Protein AF-0000000079806166 (afdb_homodimer)

Secondary structure (DSSP, 8-state):
--------EEEEEEEEEEEEBPPPSSEEEE-S-STTGGG-B-TT-EEE--------SSS--------S---EEEEEE-TT--PEEEPPPB--EEEEEEEEEEEEES-TTSEEEEEEEEEETTS-EEEEEEEPPPSSTTS-EEEEEEEEESS-EEEEEEEEEE----/--------EEEEEEEEEEEEBPPPSSEEEE-S-STTGGG-B-TT-EEE--------SSS--------S---EEEEEE-TT---EEEPPPB--EEEEEEEEEEEEES-TTSEEEEEEEEEETTS-EEEEEEEPPPSSTTS-EEEEEEEEESS-EEEEEEEEEE----

Foldseek 3Di:
DPVPCVPDDDDDDDDDDDDPDDDDPDDQDFLLPDPCRSVKDFFQKDKQAAQDQPDDPDDPPDPSVGHPPRIDIDHDDDQPDFTKTKHDKDFADQKDKDKDKDADDDDPQWWKKKWKWKAFPPGDIDTQDIGTQDPPRPDIDMDMGIDGDPGIIMIIITMDTPNPPD/DPVPCVVDDDDDDDDDDDDPDDDDPDDDDFQLPDPCRSVKDFFQKDKQDQDDDPDDPDDPPDCPHRPVPRIDIDHDDDQPDFTKTKHDKDFADQKDKDKDKDADDDDPQWWKKKWKWKAFPPGDIDTQDIGTQDPPRPDIDMDMGIDGDPGIIMIIITMDTPNPPD

Solvent-accessible surface area (backbone atoms only — not comparable to full-atom values): 18024 Å² total; per-residue (Å²): 131,78,78,68,77,74,60,70,20,25,32,33,44,31,53,38,34,39,31,74,38,64,56,64,93,53,69,48,78,35,46,50,69,51,93,60,37,77,56,39,46,42,72,69,43,38,70,43,73,44,23,63,51,74,80,66,83,86,68,84,62,77,68,38,73,8,35,63,22,69,35,31,35,33,33,69,41,43,95,79,46,82,35,47,36,30,47,51,81,40,72,54,33,92,23,26,19,37,34,29,35,34,32,28,40,54,42,86,84,53,42,42,29,39,34,38,28,41,36,33,68,90,70,55,67,46,82,73,49,77,44,64,47,55,98,59,40,88,46,80,40,83,45,77,45,75,43,68,36,92,41,41,27,26,47,32,40,31,44,40,65,45,75,62,86,120,132,78,78,69,77,73,58,69,22,26,32,34,42,31,52,38,34,37,29,70,39,65,56,64,93,54,69,48,77,34,44,51,71,51,91,59,38,77,56,38,46,42,73,68,42,40,71,44,71,42,28,74,58,81,80,70,80,86,75,77,70,85,62,61,75,19,32,64,22,67,35,29,36,33,32,68,41,42,93,76,46,81,35,46,36,31,46,50,81,39,73,54,34,93,24,27,18,38,37,30,35,33,31,29,39,53,45,86,85,53,43,44,29,40,33,37,27,42,36,34,67,93,68,55,66,46,82,73,49,76,44,64,50,54,98,58,41,88,47,80,40,82,45,79,46,74,43,68,37,92,41,42,27,27,47,32,39,31,44,41,65,45,76,64,85,121

pLDDT: mean 74.73, std 22.44, range [20.97, 97.25]

Structure (mmCIF, N/CA/C/O backbone):
data_AF-0000000079806166-model_v1
#
loop_
_entity.id
_entity.type
_entity.pdbx_description
1 polymer 'MAM domain-containing protein'
#
loop_
_atom_site.group_PDB
_atom_site.id
_atom_site.type_symbol
_atom_site.label_atom_id
_atom_site.label_alt_id
_atom_site.label_comp_id
_atom_site.label_asym_id
_atom_site.label_entity_id
_atom_site.label_seq_id
_atom_site.pdbx_PDB_ins_code
_atom_site.Cartn_x
_atom_site.Cartn_y
_atom_site.Cartn_z
_atom_site.occupancy
_atom_site.B_iso_or_equiv
_atom_site.auth_seq_id
_atom_site.auth_comp_id
_atom_site.auth_asym_id
_atom_site.auth_atom_id
_atom_site.pdbx_PDB_model_num
ATOM 1 N N . PHE A 1 1 ? -2.59 -5.035 -43.781 1 20.97 1 PHE A N 1
ATOM 2 C CA . PHE A 1 1 ? -1.976 -5.836 -42.75 1 20.97 1 PHE A CA 1
ATOM 3 C C . PHE A 1 1 ? -2.355 -5.301 -41.375 1 20.97 1 PHE A C 1
ATOM 5 O O . PHE A 1 1 ? -2.047 -4.152 -41.031 1 20.97 1 PHE A O 1
ATOM 12 N N . GLU A 1 2 ? -3.594 -5.492 -40.938 1 22.58 2 GLU A N 1
ATOM 13 C CA . GLU A 1 2 ? -4.262 -5.051 -39.719 1 22.58 2 GLU A CA 1
ATOM 14 C C . GLU A 1 2 ? -3.449 -5.418 -38.469 1 22.58 2 GLU A C 1
ATOM 16 O O . GLU A 1 2 ? -3.145 -6.59 -38.25 1 22.58 2 GLU A O 1
ATOM 21 N N . VAL A 1 3 ? -2.498 -4.621 -38.219 1 28.86 3 VAL A N 1
ATOM 22 C CA . VAL A 1 3 ? -1.693 -4.918 -37.031 1 28.86 3 VAL A CA 1
ATOM 23 C C . VAL A 1 3 ? -2.605 -5.281 -35.875 1 28.86 3 VAL A C 1
ATOM 25 O O . VAL A 1 3 ? -3.402 -4.457 -35.438 1 28.86 3 VAL A O 1
ATOM 28 N N . THR A 1 4 ? -3.324 -6.457 -35.938 1 28.98 4 THR A N 1
ATOM 29 C CA . THR A 1 4 ? -4.125 -7.012 -34.844 1 28.98 4 THR A CA 1
ATOM 30 C C . THR A 1 4 ? -3.41 -6.836 -33.531 1 28.98 4 THR A C 1
ATOM 32 O O . THR A 1 4 ? -2.301 -7.344 -33.344 1 28.98 4 THR A O 1
ATOM 35 N N . ASN A 1 5 ? -3.23 -5.656 -33.031 1 32.28 5 ASN A N 1
ATOM 36 C CA . ASN A 1 5 ? -2.641 -5.379 -31.719 1 32.28 5 ASN A CA 1
ATOM 37 C C . ASN A 1 5 ? -2.92 -6.508 -30.734 1 32.28 5 ASN A C 1
ATOM 39 O O . ASN A 1 5 ? -4.039 -6.637 -30.234 1 32.28 5 ASN A O 1
ATOM 43 N N . THR A 1 6 ? -2.787 -7.742 -30.984 1 37.28 6 THR A N 1
ATOM 44 C CA . THR A 1 6 ? -2.99 -9.016 -30.312 1 37.28 6 THR A CA 1
ATOM 45 C C . THR A 1 6 ? -2.557 -8.922 -28.844 1 37.28 6 THR A C 1
ATOM 47 O O . THR A 1 6 ? -1.397 -9.188 -28.516 1 37.28 6 THR A O 1
ATOM 50 N N . GLY A 1 7 ? -2.717 -7.781 -28.141 1 45.59 7 GLY A N 1
ATOM 51 C CA . GLY A 1 7 ? -2.275 -7.312 -26.844 1 45.59 7 GLY A CA 1
ATOM 52 C C . GLY A 1 7 ? -2.252 -8.406 -25.797 1 45.59 7 GLY A C 1
ATOM 53 O O . GLY A 1 7 ? -3.283 -9.016 -25.5 1 45.59 7 GLY A O 1
ATOM 54 N N . SER A 1 8 ? -1.244 -9.234 -25.688 1 57.75 8 SER A N 1
ATOM 55 C CA . SER A 1 8 ? -0.993 -10.352 -24.781 1 57.75 8 SER A CA 1
ATOM 56 C C . SER A 1 8 ? -1.331 -9.977 -23.344 1 57.75 8 SER A C 1
ATOM 58 O O . SER A 1 8 ? -1.289 -8.797 -22.984 1 57.75 8 SER A O 1
ATOM 60 N N . GLY A 1 9 ? -2.408 -10.617 -22.734 1 70.75 9 GLY A N 1
ATOM 61 C CA . GLY A 1 9 ? -2.838 -10.414 -21.359 1 70.75 9 GLY A CA 1
ATOM 62 C C . GLY A 1 9 ? -1.796 -10.836 -20.344 1 70.75 9 GLY A C 1
ATOM 63 O O . GLY A 1 9 ? -0.701 -11.266 -20.703 1 70.75 9 GLY A O 1
ATOM 64 N N . GLY A 1 10 ? -1.994 -10.367 -19.219 1 80.75 10 GLY A N 1
ATOM 65 C CA . GLY A 1 10 ? -1.086 -10.703 -18.125 1 80.75 10 GLY A CA 1
ATOM 66 C C . GLY A 1 10 ? -1.58 -10.242 -16.766 1 80.75 10 GLY A C 1
ATOM 67 O O . GLY A 1 10 ? -2.76 -9.922 -16.609 1 80.75 10 GLY A O 1
ATOM 68 N N . VAL A 1 11 ? -0.721 -10.516 -15.852 1 85.5 11 VAL A N 1
ATOM 69 C CA . VAL A 1 11 ? -1.014 -10.094 -14.484 1 85.5 11 VAL A CA 1
ATOM 70 C C . VAL A 1 11 ? 0.105 -9.188 -13.977 1 85.5 11 VAL A C 1
ATOM 72 O O . VAL A 1 11 ? 1.257 -9.32 -14.398 1 85.5 11 VAL A O 1
ATOM 75 N N . ALA A 1 12 ? -0.336 -8.258 -13.172 1 84.81 12 ALA A N 1
ATOM 76 C CA . ALA A 1 12 ? 0.603 -7.355 -12.508 1 84.81 12 ALA A CA 1
ATOM 77 C C . ALA A 1 12 ? 0.349 -7.312 -11 1 84.81 12 ALA A C 1
ATOM 79 O O . ALA A 1 12 ? -0.79 -7.465 -10.555 1 84.81 12 ALA A O 1
ATOM 80 N N . ILE A 1 13 ? 1.489 -7.203 -10.25 1 88.81 13 ILE A N 1
ATOM 81 C CA . ILE A 1 13 ? 1.416 -7.078 -8.797 1 88.81 13 ILE A CA 1
ATOM 82 C C . ILE A 1 13 ? 2.24 -5.875 -8.344 1 88.81 13 ILE A C 1
ATOM 84 O O . ILE A 1 13 ? 3.254 -5.539 -8.961 1 88.81 13 ILE A O 1
ATOM 88 N N . ASP A 1 14 ? 1.746 -5.242 -7.336 1 83.56 14 ASP A N 1
ATOM 89 C CA . ASP A 1 14 ? 2.473 -4.113 -6.762 1 83.56 14 ASP A CA 1
ATOM 90 C C . ASP A 1 14 ? 2.199 -3.988 -5.262 1 83.56 14 ASP A C 1
ATOM 92 O O . ASP A 1 14 ? 1.19 -4.492 -4.766 1 83.56 14 ASP A O 1
ATOM 96 N N . ASP A 1 15 ? 3.123 -3.369 -4.594 1 84.94 15 ASP A N 1
ATOM 97 C CA . ASP A 1 15 ? 2.979 -3 -3.188 1 84.94 15 ASP A CA 1
ATOM 98 C C . ASP A 1 15 ? 2.598 -4.207 -2.336 1 84.94 15 ASP A C 1
ATOM 100 O O . ASP A 1 15 ? 1.562 -4.199 -1.666 1 84.94 15 ASP A O 1
ATOM 104 N N . VAL A 1 16 ? 3.518 -5.16 -2.326 1 91.19 16 VAL A N 1
ATOM 105 C CA . VAL A 1 16 ? 3.303 -6.359 -1.521 1 91.19 16 VAL A CA 1
ATOM 106 C C . VAL A 1 16 ? 3.664 -6.074 -0.064 1 91.19 16 VAL A C 1
ATOM 108 O O . VAL A 1 16 ? 4.734 -5.527 0.221 1 91.19 16 VAL A O 1
ATOM 111 N N . LEU A 1 17 ? 2.729 -6.312 0.805 1 91.56 17 LEU A N 1
ATOM 112 C CA . LEU A 1 17 ? 2.918 -6.188 2.246 1 91.56 17 LEU A CA 1
ATOM 113 C C . LEU A 1 17 ? 2.605 -7.504 2.951 1 91.56 17 LEU A C 1
ATOM 115 O O . LEU A 1 17 ? 1.579 -8.125 2.68 1 91.56 17 LEU A O 1
ATOM 119 N N . THR A 1 18 ? 3.549 -7.992 3.793 1 94.62 18 THR A N 1
ATOM 120 C CA . THR A 1 18 ? 3.24 -9.164 4.598 1 94.62 18 THR A CA 1
ATOM 121 C C . THR A 1 18 ? 3.799 -9.016 6.012 1 94.62 18 THR A C 1
AT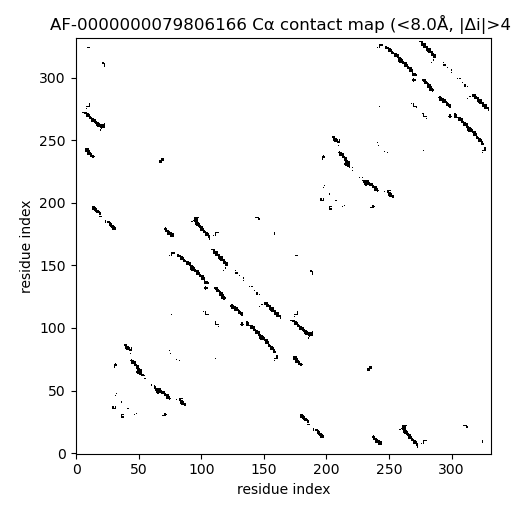OM 123 O O . THR A 1 18 ? 4.859 -8.422 6.203 1 94.62 18 THR A O 1
ATOM 126 N N . TYR A 1 19 ? 3.115 -9.484 6.965 1 92.12 19 TYR A N 1
ATOM 127 C CA . TYR A 1 19 ? 3.531 -9.445 8.359 1 92.12 19 TYR A CA 1
ATOM 128 C C . TYR A 1 19 ? 2.939 -10.617 9.141 1 92.12 19 TYR A C 1
ATOM 130 O O . TYR A 1 19 ? 1.946 -11.211 8.711 1 92.12 19 TYR A O 1
ATOM 138 N N . ASP A 1 20 ? 3.637 -10.867 10.219 1 90.56 20 ASP A N 1
ATOM 139 C CA . ASP A 1 20 ? 3.158 -11.977 11.047 1 90.56 20 ASP A CA 1
ATOM 140 C C . ASP A 1 20 ? 1.843 -11.617 11.734 1 90.56 20 ASP A C 1
ATOM 142 O O . ASP A 1 20 ? 1.672 -10.492 12.219 1 90.56 20 ASP A O 1
ATOM 146 N N . GLY A 1 21 ? 0.924 -12.578 11.844 1 89.81 21 GLY A N 1
ATOM 147 C CA . GLY A 1 21 ? -0.415 -12.43 12.391 1 89.81 21 GLY A CA 1
ATOM 148 C C . GLY A 1 21 ? -1.503 -12.492 11.336 1 89.81 21 GLY A C 1
ATOM 149 O O . GLY A 1 21 ? -1.227 -12.344 10.141 1 89.81 21 GLY A O 1
ATOM 150 N N . PRO A 1 22 ? -2.727 -12.812 11.789 1 89.31 22 PRO A N 1
ATOM 151 C CA . PRO A 1 22 ? -3.826 -12.867 10.828 1 89.31 22 PRO A CA 1
ATOM 152 C C . PRO A 1 22 ? -4.148 -11.508 10.219 1 89.31 22 PRO A C 1
ATOM 154 O O . PRO A 1 22 ? -3.893 -10.469 10.836 1 89.31 22 PRO A O 1
ATOM 157 N N . CYS A 1 23 ? -4.648 -11.586 8.977 1 92.25 23 CYS A N 1
ATOM 158 C CA . CYS A 1 23 ? -5.16 -10.344 8.414 1 92.25 23 CYS A CA 1
ATOM 159 C C . CYS A 1 23 ? -6.277 -9.766 9.273 1 92.25 23 CYS A C 1
ATOM 161 O O . CYS A 1 23 ? -7.047 -10.516 9.875 1 92.25 23 CYS A O 1
ATOM 163 N N . PRO A 1 24 ? -6.258 -8.406 9.32 1 89.12 24 PRO A N 1
ATOM 164 C CA . PRO A 1 24 ? -7.34 -7.812 10.117 1 89.12 24 PRO A CA 1
ATOM 165 C C . PRO A 1 24 ? -8.727 -8.117 9.555 1 89.12 24 PRO A C 1
ATOM 167 O O . PRO A 1 24 ? -8.867 -8.312 8.344 1 89.12 24 PRO A O 1
ATOM 170 N N . ASN A 1 25 ? -9.688 -8.25 10.398 1 84.81 25 ASN A N 1
ATOM 171 C CA . ASN A 1 25 ? -11.062 -8.547 9.984 1 84.81 25 ASN A CA 1
ATOM 172 C C . ASN A 1 25 ? -11.648 -7.406 9.156 1 84.81 25 ASN A C 1
ATOM 174 O O . ASN A 1 25 ? -12.477 -7.641 8.273 1 84.81 25 ASN A O 1
ATOM 178 N N . THR A 1 26 ? -11.344 -6.211 9.594 1 85.25 26 THR A N 1
ATOM 179 C CA . THR A 1 26 ? -11.828 -5.039 8.883 1 85.25 26 THR A CA 1
ATOM 180 C C . THR A 1 26 ? -10.695 -4.055 8.609 1 85.25 26 THR A C 1
ATOM 182 O O . THR A 1 26 ? -9.859 -3.807 9.484 1 85.25 26 THR A O 1
ATOM 185 N N . GLU A 1 27 ? -10.625 -3.703 7.387 1 90.19 27 GLU A N 1
ATOM 186 C CA . GLU A 1 27 ? -9.633 -2.686 7.039 1 90.19 27 GLU A CA 1
ATOM 187 C C . GLU A 1 27 ? -10.219 -1.652 6.078 1 90.19 27 GLU A C 1
ATOM 189 O O . GLU A 1 27 ? -11.211 -1.921 5.398 1 90.19 27 GLU A O 1
ATOM 194 N N . GLU A 1 28 ? -9.758 -0.523 6.227 1 90.56 28 GLU A N 1
ATOM 195 C CA . GLU A 1 28 ? -10.102 0.55 5.301 1 90.56 28 GLU A CA 1
ATOM 196 C C . GLU A 1 28 ? -8.914 0.911 4.41 1 90.56 28 GLU A C 1
ATOM 198 O O . GLU A 1 28 ? -7.836 1.239 4.91 1 90.56 28 GLU A O 1
ATOM 203 N N . VAL A 1 29 ? -9.125 0.665 3.137 1 87.44 29 VAL A N 1
ATOM 204 C CA . VAL A 1 29 ? -8.109 1.009 2.152 1 87.44 29 VAL A CA 1
ATOM 205 C C . VAL A 1 29 ? -8.57 2.199 1.317 1 87.44 29 VAL A C 1
ATOM 207 O O . VAL A 1 29 ? -9.734 2.26 0.907 1 87.44 29 VAL A O 1
ATOM 210 N N . CYS A 1 30 ? -7.633 3.16 1.098 1 87.38 30 CYS A N 1
ATOM 211 C CA . CYS A 1 30 ? -7.98 4.34 0.311 1 87.38 30 CYS A CA 1
ATOM 212 C C . CYS A 1 30 ? -6.863 4.691 -0.663 1 87.38 30 CYS A C 1
ATOM 214 O O . CYS A 1 30 ? -5.738 4.973 -0.247 1 87.38 30 CYS A O 1
ATOM 216 N N . ASP A 1 31 ? -7.117 4.609 -1.965 1 76.62 31 ASP A N 1
ATOM 217 C CA . ASP A 1 31 ? -6.176 5.055 -2.988 1 76.62 31 ASP A CA 1
ATOM 218 C C . ASP A 1 31 ? -6.605 6.387 -3.592 1 76.62 31 ASP A C 1
ATOM 220 O O . ASP A 1 31 ? -6.047 6.832 -4.594 1 76.62 31 ASP A O 1
ATOM 224 N N . PHE A 1 32 ? -7.625 6.961 -3.092 1 83.38 32 PHE A N 1
ATOM 225 C CA . PHE A 1 32 ? -8.141 8.289 -3.408 1 83.38 32 PHE A CA 1
ATOM 226 C C . PHE A 1 32 ? -8.711 8.32 -4.82 1 83.38 32 PHE A C 1
ATOM 228 O O . PHE A 1 32 ? -8.789 9.391 -5.438 1 83.38 32 PHE A O 1
ATOM 235 N N . GLU A 1 33 ? -9.102 7.164 -5.312 1 74.94 33 GLU A N 1
ATOM 236 C CA . GLU A 1 33 ? -9.602 7.082 -6.68 1 74.94 33 GLU A CA 1
ATOM 237 C C . GLU A 1 33 ? -11.117 7.285 -6.727 1 74.94 33 GLU A C 1
ATOM 239 O O . GLU A 1 33 ? -11.664 7.68 -7.758 1 74.94 33 GLU A O 1
ATOM 244 N N . SER A 1 34 ? -11.742 6.945 -5.609 1 76.75 34 SER A N 1
ATOM 245 C CA . SER A 1 34 ? -13.188 7.102 -5.602 1 76.75 34 SER A CA 1
ATOM 246 C C . SER A 1 34 ? -13.586 8.578 -5.551 1 76.75 34 SER A C 1
ATOM 248 O O . SER A 1 34 ? -12.852 9.398 -5.008 1 76.75 34 SER A O 1
ATOM 250 N N . ALA A 1 35 ? -14.711 8.859 -6.062 1 77.56 35 ALA A N 1
ATOM 251 C CA . ALA A 1 35 ? -15.203 10.234 -6.137 1 77.56 35 ALA A CA 1
ATOM 252 C C . ALA A 1 35 ? -15.305 10.852 -4.746 1 77.56 35 ALA A C 1
ATOM 254 O O . ALA A 1 35 ? -15.07 12.047 -4.574 1 77.56 35 ALA A O 1
ATOM 255 N N . ASP A 1 36 ? -15.664 10.07 -3.777 1 87.06 36 ASP A N 1
ATOM 256 C CA . ASP A 1 36 ? -15.836 10.602 -2.43 1 87.06 36 ASP A CA 1
ATOM 257 C C . ASP A 1 36 ? -14.508 10.602 -1.667 1 87.06 36 ASP A C 1
ATOM 259 O O . ASP A 1 36 ? -14.477 10.875 -0.465 1 87.06 36 ASP A O 1
ATOM 263 N N . VAL A 1 37 ? -13.414 10.242 -2.287 1 88.5 37 VAL A N 1
ATOM 264 C CA . VAL A 1 37 ? -12.062 10.211 -1.726 1 88.5 37 VAL A CA 1
ATOM 265 C C . VAL A 1 37 ? -12.07 9.438 -0.408 1 88.5 37 VAL A C 1
ATOM 267 O O . VAL A 1 37 ? -11.508 9.891 0.59 1 88.5 37 VAL A O 1
ATOM 270 N N . CYS A 1 38 ? -12.828 8.359 -0.378 1 90.38 38 CYS A N 1
ATOM 271 C CA . CYS A 1 38 ? -12.914 7.43 0.746 1 90.38 38 CYS A CA 1
ATOM 272 C C . CYS A 1 38 ? -13.531 8.109 1.965 1 90.38 38 CYS A C 1
ATOM 274 O O . CYS A 1 38 ? -13.281 7.695 3.1 1 90.38 38 CYS A O 1
ATOM 276 N N . GLY A 1 39 ? -14.219 9.219 1.799 1 93.25 39 GLY A N 1
ATOM 277 C CA . GLY A 1 39 ? -14.883 9.898 2.9 1 93.25 39 GLY A CA 1
ATOM 278 C C . GLY A 1 39 ? -14 10.938 3.578 1 93.25 39 GLY A C 1
ATOM 279 O O . GLY A 1 39 ? -14.398 11.539 4.578 1 93.25 39 GLY A O 1
ATOM 280 N N . TYR A 1 40 ? -12.797 11.148 3.025 1 94.75 40 TYR A N 1
ATOM 281 C CA . TYR A 1 40 ? -11.93 12.156 3.623 1 94.75 40 TYR A CA 1
ATOM 282 C C . TYR A 1 40 ? -12.445 13.562 3.336 1 94.75 40 TYR A C 1
ATOM 284 O O . TYR A 1 40 ? -12.953 13.828 2.242 1 94.75 40 TYR A O 1
ATOM 292 N N . GLU A 1 41 ? -12.258 14.43 4.344 1 93.25 41 GLU A N 1
ATOM 293 C CA . GLU A 1 41 ? -12.383 15.867 4.098 1 93.25 41 GLU A CA 1
ATOM 294 C C . GLU A 1 41 ? -11.094 16.438 3.52 1 93.25 41 GLU A C 1
ATOM 296 O O . GLU A 1 41 ? -10.086 16.547 4.219 1 93.25 41 GLU A O 1
ATOM 301 N N . VAL A 1 42 ? -11.094 16.891 2.326 1 89.88 42 VAL A N 1
ATOM 302 C CA . VAL A 1 42 ? -9.875 17.078 1.552 1 89.88 42 VAL A CA 1
ATOM 303 C C . VAL A 1 42 ? -9.383 18.516 1.707 1 89.88 42 VAL A C 1
ATOM 305 O O . VAL A 1 42 ? -8.203 18.797 1.5 1 89.88 42 VAL A O 1
ATOM 308 N N . GLY A 1 43 ? -10.195 19.453 2.006 1 87.12 43 GLY A N 1
ATOM 309 C CA . GLY A 1 43 ? -9.758 20.844 2.125 1 87.12 43 GLY A CA 1
ATOM 310 C C . GLY A 1 43 ? -9.039 21.344 0.888 1 87.12 43 GLY A C 1
ATOM 311 O O . GLY A 1 43 ? -9.562 21.25 -0.223 1 87.12 43 GLY A O 1
ATOM 312 N N . ALA A 1 44 ? -7.809 21.797 1.083 1 86.12 44 ALA A N 1
ATOM 313 C CA . ALA A 1 44 ? -7.02 22.375 -0.008 1 86.12 44 ALA A CA 1
ATOM 314 C C . ALA A 1 44 ? -6.258 21.281 -0.758 1 86.12 44 ALA A C 1
ATOM 316 O O . ALA A 1 44 ? -5.582 21.547 -1.751 1 86.12 44 ALA A O 1
ATOM 317 N N . TRP A 1 45 ? -6.395 20.094 -0.22 1 88.69 45 TRP A N 1
ATOM 318 C CA . TRP A 1 45 ? -5.719 18.984 -0.891 1 88.69 45 TRP A CA 1
ATOM 319 C C . TRP A 1 45 ? -6.371 18.688 -2.236 1 88.69 45 TRP A C 1
ATOM 321 O O . TRP A 1 45 ? -7.586 18.859 -2.395 1 88.69 45 TRP A O 1
ATOM 331 N N . LYS A 1 46 ? -5.5 18.203 -3.145 1 83.81 46 LYS A N 1
ATOM 332 C CA . LYS A 1 46 ? -5.977 17.906 -4.492 1 83.81 46 LYS A CA 1
ATOM 333 C C . LYS A 1 46 ? -5.664 16.469 -4.891 1 83.81 46 LYS A C 1
ATOM 335 O O . LYS A 1 46 ? -4.574 15.969 -4.609 1 83.81 46 LYS A O 1
ATOM 340 N N . VAL A 1 47 ? -6.648 15.844 -5.426 1 81.06 47 VAL A N 1
ATOM 341 C CA . VAL A 1 47 ? -6.434 14.492 -5.941 1 81.06 47 VAL A CA 1
ATOM 342 C C . VAL A 1 47 ? -5.754 14.562 -7.305 1 81.06 47 VAL A C 1
ATOM 344 O O . VAL A 1 47 ? -6.18 15.32 -8.18 1 81.06 47 VAL A O 1
ATOM 347 N N . ASN A 1 48 ? -4.598 13.836 -7.27 1 71.31 48 ASN A N 1
ATOM 348 C CA . ASN A 1 48 ? -3.936 13.727 -8.57 1 71.31 48 ASN A CA 1
ATOM 349 C C . ASN A 1 48 ? -4.57 12.641 -9.43 1 71.31 48 ASN A C 1
ATOM 351 O O . ASN A 1 48 ? -4.742 11.508 -8.984 1 71.31 48 ASN A O 1
ATOM 355 N N . THR A 1 49 ? -5.199 13.008 -10.469 1 53.47 49 THR A N 1
ATOM 356 C CA . THR A 1 49 ? -5.832 12.023 -11.352 1 53.47 49 THR A CA 1
ATOM 357 C C . THR A 1 49 ? -4.938 11.719 -12.547 1 53.47 49 THR A C 1
ATOM 359 O O . THR A 1 49 ? -4.328 12.625 -13.125 1 53.47 49 THR A O 1
ATOM 362 N N . ALA A 1 50 ? -4.32 10.484 -12.445 1 48.84 50 ALA A N 1
ATOM 363 C CA . ALA A 1 50 ? -3.518 10.062 -13.594 1 48.84 50 ALA A CA 1
ATOM 364 C C . ALA A 1 50 ? -4.336 10.117 -14.883 1 48.84 50 ALA A C 1
ATOM 366 O O . ALA A 1 50 ? -5.508 9.734 -14.891 1 48.84 50 ALA A O 1
ATOM 367 N N . LEU A 1 51 ? -3.82 10.945 -15.797 1 42.88 51 LEU A N 1
ATOM 368 C CA . LEU A 1 51 ? -4.375 10.898 -17.156 1 42.88 51 LEU A CA 1
ATOM 369 C C . LEU A 1 51 ? -3.783 9.742 -17.938 1 42.88 51 LEU A C 1
ATOM 371 O O . LEU A 1 51 ? -2.605 9.414 -17.781 1 42.88 51 LEU A O 1
ATOM 375 N N . TYR A 1 52 ? -4.484 8.555 -18.109 1 38.56 52 TYR A N 1
ATOM 376 C CA . TYR A 1 52 ? -4.047 7.492 -19.016 1 38.56 52 TYR A CA 1
ATOM 377 C C . TYR A 1 52 ? -3.924 8.008 -20.438 1 38.56 52 TYR A C 1
ATOM 379 O O . TYR A 1 52 ? -4.824 8.688 -20.938 1 38.56 52 TYR A O 1
ATOM 387 N N . PHE A 1 53 ? -2.461 8.164 -20.859 1 36.03 53 PHE A N 1
ATOM 388 C CA . PHE A 1 53 ? -2.275 8.383 -22.297 1 36.03 53 PHE A CA 1
ATOM 389 C C . PHE A 1 53 ? -2.146 7.062 -23.031 1 36.03 53 PHE A C 1
ATOM 391 O O . PHE A 1 53 ? -1.437 6.16 -22.594 1 36.03 53 PHE A O 1
ATOM 398 N N . TYR A 1 54 ? -3.137 6.414 -23.594 1 34.44 54 TYR A N 1
ATOM 399 C CA . TYR A 1 54 ? -2.93 5.367 -24.578 1 34.44 54 TYR A CA 1
ATOM 400 C C . TYR A 1 54 ? -2.471 5.953 -25.906 1 34.44 54 TYR A C 1
ATOM 402 O O . TYR A 1 54 ? -3.082 6.895 -26.422 1 34.44 54 TYR A O 1
ATOM 410 N N . THR A 1 55 ? -1.077 6.152 -26.047 1 32.06 55 THR A N 1
ATOM 411 C CA . THR A 1 55 ? -0.654 6.539 -27.391 1 32.06 55 THR A CA 1
ATOM 412 C C . THR A 1 55 ? -0.807 5.375 -28.359 1 32.06 55 THR A C 1
ATOM 414 O O . THR A 1 55 ? -0.473 4.234 -28.031 1 32.06 55 THR A O 1
ATOM 417 N N . THR A 1 56 ? -1.834 5.277 -29.234 1 31.42 56 THR A N 1
ATOM 418 C CA . THR A 1 56 ? -1.799 4.504 -30.469 1 31.42 56 THR A CA 1
ATOM 419 C C . THR A 1 56 ? -0.771 5.078 -31.438 1 31.42 56 THR A C 1
ATOM 421 O O . THR A 1 56 ? -0.51 6.285 -31.422 1 31.42 56 THR A O 1
ATOM 424 N N . THR A 1 57 ? 0.262 4.43 -32.125 1 33.88 57 THR A N 1
ATOM 425 C CA . THR A 1 57 ? 1.025 4.922 -33.281 1 33.88 57 THR A CA 1
ATOM 426 C C . THR A 1 57 ? 0.217 5.945 -34.062 1 33.88 57 THR A C 1
ATOM 428 O O . THR A 1 57 ? 0.78 6.883 -34.625 1 33.88 57 THR A O 1
ATOM 431 N N . GLY A 1 58 ? -0.619 5.723 -35.156 1 31.83 58 GLY A N 1
ATOM 432 C CA . GLY A 1 58 ? -0.757 6.711 -36.188 1 31.83 58 GLY A CA 1
ATOM 433 C C . GLY A 1 58 ? -1.081 8.102 -35.688 1 31.83 58 GLY A C 1
ATOM 434 O O . GLY A 1 58 ? -0.512 9.094 -36.125 1 31.83 58 GLY A O 1
ATOM 435 N N . VAL A 1 59 ? -2.48 8.633 -35.656 1 31.84 59 VAL A N 1
ATOM 436 C CA . VAL A 1 59 ? -2.893 10.023 -35.5 1 31.84 59 VAL A CA 1
ATOM 437 C C . VAL A 1 59 ? -2.652 10.477 -34.062 1 31.84 59 VAL A C 1
ATOM 439 O O . VAL A 1 59 ? -2.572 9.656 -33.156 1 31.84 59 VAL A O 1
ATOM 442 N N . GLU A 1 60 ? -2.572 11.945 -33.906 1 32.41 60 GLU A N 1
ATOM 443 C CA . GLU A 1 60 ? -2.4 12.906 -32.844 1 32.41 60 GLU A CA 1
ATOM 444 C C . GLU A 1 60 ? -3.176 12.477 -31.594 1 32.41 60 GLU A C 1
ATOM 446 O O . GLU A 1 60 ? -4.41 12.484 -31.594 1 32.41 60 GLU A O 1
ATOM 451 N N . ALA A 1 61 ? -3.262 11.234 -31.359 1 31.28 61 ALA A N 1
ATOM 452 C CA . ALA A 1 61 ? -4.375 11.094 -30.422 1 31.28 61 ALA A CA 1
ATOM 453 C C . ALA A 1 61 ? -4.18 11.969 -29.203 1 31.28 61 ALA A C 1
ATOM 455 O O . ALA A 1 61 ? -3.049 12.328 -28.859 1 31.28 61 ALA A O 1
ATOM 456 N N . ASP A 1 62 ? -5.312 12.711 -28.734 1 30.55 62 ASP A N 1
ATOM 457 C CA . ASP A 1 62 ? -5.621 13.477 -27.547 1 30.55 62 ASP A CA 1
ATOM 458 C C . ASP A 1 62 ? -4.902 12.906 -26.328 1 30.55 62 ASP A C 1
ATOM 460 O O . ASP A 1 62 ? -4.895 11.695 -26.109 1 30.55 62 ASP A O 1
ATOM 464 N N . VAL A 1 63 ? -3.771 13.438 -26.141 1 33.59 63 VAL A N 1
ATOM 465 C CA . VAL A 1 63 ? -2.834 13.289 -25.031 1 33.59 63 VAL A CA 1
ATOM 466 C C . VAL A 1 63 ? -3.598 13.234 -23.719 1 33.59 63 VAL A C 1
ATOM 468 O O . VAL A 1 63 ? -4.258 14.203 -23.328 1 33.59 63 VAL A O 1
ATOM 471 N N . THR A 1 64 ? -4.645 12.469 -23.609 1 30.03 64 THR A N 1
ATOM 472 C CA . THR A 1 64 ? -5.043 12.555 -22.203 1 30.03 64 THR A CA 1
ATOM 473 C C . THR A 1 64 ? -3.865 12.242 -21.281 1 30.03 64 THR A C 1
ATOM 475 O O . THR A 1 64 ? -3.051 11.367 -21.594 1 30.03 64 THR A O 1
ATOM 478 N N . THR A 1 65 ? -3.164 13.281 -20.812 1 32.81 65 THR A N 1
ATOM 479 C CA . THR A 1 65 ? -1.995 13.477 -19.953 1 32.81 65 THR A CA 1
ATOM 480 C C . THR A 1 65 ? -1.828 12.305 -19 1 32.81 65 THR A C 1
ATOM 482 O O . THR A 1 65 ? -0.879 12.273 -18.203 1 32.81 65 THR A O 1
ATOM 485 N N . GLY A 1 66 ? -2.877 11.531 -18.734 1 33.28 66 GLY A N 1
ATOM 486 C CA . GLY A 1 66 ? -2.838 11.07 -17.359 1 33.28 66 GLY A CA 1
ATOM 487 C C . GLY A 1 66 ? -1.739 10.055 -17.109 1 33.28 66 GLY A C 1
ATOM 488 O O . GLY A 1 66 ? -1.32 9.336 -18.016 1 33.28 66 GLY A O 1
ATOM 489 N N . THR A 1 67 ? -0.617 10.469 -16.703 1 35.06 67 THR A N 1
ATOM 490 C CA . THR A 1 67 ? 0.384 9.547 -16.188 1 35.06 67 THR A CA 1
ATOM 491 C C . THR A 1 67 ? -0.282 8.336 -15.531 1 35.06 67 THR A C 1
ATOM 493 O O . THR A 1 67 ? -1.436 8.414 -15.109 1 35.06 67 THR A O 1
ATOM 496 N N . GLU A 1 68 ? -0.161 7.168 -16.094 1 41.28 68 GLU A N 1
ATOM 497 C CA . GLU A 1 68 ? -0.546 5.941 -15.398 1 41.28 68 GLU A CA 1
ATOM 498 C C . GLU A 1 68 ? -0.321 6.062 -13.891 1 41.28 68 GLU A C 1
ATOM 500 O O . GLU A 1 68 ? -0.387 5.066 -13.164 1 41.28 68 GLU A O 1
ATOM 505 N N . GLN A 1 69 ? 0.172 7.266 -13.516 1 44.81 69 GLN A N 1
ATOM 506 C CA . GLN A 1 69 ? 0.423 7.332 -12.078 1 44.81 69 GLN A CA 1
ATOM 507 C C . GLN A 1 69 ? -0.862 7.117 -11.281 1 44.81 69 GLN A C 1
ATOM 509 O O . GLN A 1 69 ? -1.928 7.598 -11.672 1 44.81 69 GLN A O 1
ATOM 514 N N . GLY A 1 70 ? -0.966 5.914 -10.633 1 51.84 70 GLY A N 1
ATOM 515 C CA . GLY A 1 70 ? -2.057 5.707 -9.688 1 51.84 70 GLY A CA 1
ATOM 516 C C . GLY A 1 70 ? -2.537 6.988 -9.039 1 51.84 70 GLY A C 1
ATOM 517 O O . GLY A 1 70 ? -1.932 8.047 -9.227 1 51.84 70 GLY A O 1
ATOM 518 N N . HIS A 1 71 ? -3.752 7.289 -8.75 1 63.12 71 HIS A N 1
ATOM 519 C CA . HIS A 1 71 ? -4.344 8.406 -8.023 1 63.12 71 HIS A CA 1
ATOM 520 C C . HIS A 1 71 ? -3.725 8.562 -6.641 1 63.12 71 HIS A C 1
ATOM 522 O O . HIS A 1 71 ? -3.443 7.562 -5.969 1 63.12 71 HIS A O 1
ATOM 528 N N . TYR A 1 72 ? -3.082 9.742 -6.398 1 80.88 72 TYR A N 1
ATOM 529 C CA . TYR A 1 72 ? -2.688 10.164 -5.059 1 80.88 72 TYR A CA 1
ATOM 530 C C . TYR A 1 72 ? -3.24 11.555 -4.738 1 80.88 72 TYR A C 1
ATOM 532 O O . TYR A 1 72 ? -3.801 12.219 -5.609 1 80.88 72 TYR A O 1
ATOM 540 N N . ILE A 1 73 ? -3.152 11.93 -3.453 1 85 73 ILE A N 1
ATOM 541 C CA . ILE A 1 73 ? -3.613 13.242 -3.029 1 85 73 ILE A CA 1
ATOM 542 C C . ILE A 1 73 ? -2.43 14.07 -2.531 1 85 73 ILE A C 1
ATOM 544 O O . ILE A 1 73 ? -1.467 13.523 -1.99 1 85 73 ILE A O 1
ATOM 548 N N . HIS A 1 74 ? -2.426 15.336 -2.93 1 86.44 74 HIS A N 1
ATOM 549 C CA . HIS A 1 74 ? -1.291 16.172 -2.553 1 86.44 74 HIS A CA 1
ATOM 550 C C . HIS A 1 74 ? -1.733 17.609 -2.256 1 86.44 74 HIS A C 1
ATOM 552 O O . HIS A 1 74 ? -2.838 18 -2.625 1 86.44 74 HIS A O 1
ATOM 558 N N . VAL A 1 75 ? -0.93 18.281 -1.521 1 85.94 75 VAL A N 1
ATOM 559 C CA . VAL A 1 75 ? -1.162 19.703 -1.253 1 85.94 75 VAL A CA 1
ATOM 560 C C . VAL A 1 75 ? 0.149 20.469 -1.379 1 85.94 75 VAL A C 1
ATOM 562 O O . VAL A 1 75 ? 1.214 19.969 -1.025 1 85.94 75 VAL A O 1
ATOM 565 N N . ASP A 1 76 ? -0.014 21.578 -2.045 1 77.25 76 ASP A N 1
ATOM 566 C CA . ASP A 1 76 ? 1.149 22.453 -2.154 1 77.25 76 ASP A CA 1
ATOM 567 C C . ASP A 1 76 ? 1.382 23.219 -0.854 1 77.25 76 ASP A C 1
ATOM 569 O O . ASP A 1 76 ? 0.429 23.672 -0.217 1 77.25 76 ASP A O 1
ATOM 573 N N . ALA A 1 77 ? 2.637 22.969 -0.334 1 64.38 77 ALA A N 1
ATOM 574 C CA . ALA A 1 77 ? 2.961 23.656 0.91 1 64.38 77 ALA A CA 1
ATOM 575 C C . ALA A 1 77 ? 3.17 25.156 0.67 1 64.38 77 ALA A C 1
ATOM 577 O O . ALA A 1 77 ? 4.027 25.547 -0.127 1 64.38 77 ALA A O 1
ATOM 578 N N . THR A 1 78 ? 2.15 25.938 0.711 1 60.28 78 THR A N 1
ATOM 579 C CA . THR A 1 78 ? 2.371 27.375 0.839 1 60.28 78 THR A CA 1
ATOM 580 C C . THR A 1 78 ? 2.367 27.797 2.307 1 60.28 78 THR A C 1
ATOM 582 O O . THR A 1 78 ? 1.813 27.094 3.156 1 60.28 78 THR A O 1
ATOM 585 N N . PRO A 1 79 ? 3.303 28.734 2.768 1 55.25 79 PRO A N 1
ATOM 586 C CA . PRO A 1 79 ? 3.336 29.219 4.152 1 55.25 79 PRO A CA 1
ATOM 587 C C . PRO A 1 79 ? 1.943 29.344 4.762 1 55.25 79 PRO A C 1
ATOM 589 O O . PRO A 1 79 ? 1.79 29.266 5.984 1 55.25 79 PRO A O 1
ATOM 592 N N . GLN A 1 80 ? 1.003 29.672 3.969 1 53.69 80 GLN A N 1
ATOM 593 C CA . GLN A 1 80 ? -0.304 30.031 4.512 1 53.69 80 GLN A CA 1
ATOM 594 C C . GLN A 1 80 ? -1.259 28.844 4.461 1 53.69 80 GLN A C 1
ATOM 596 O O . GLN A 1 80 ? -2.373 28.906 4.988 1 53.69 80 GLN A O 1
ATOM 601 N N . THR A 1 81 ? -0.799 27.844 3.736 1 54 81 THR A N 1
ATOM 602 C CA . THR A 1 81 ? -1.841 26.844 3.5 1 54 81 THR A CA 1
ATOM 603 C C . THR A 1 81 ? -1.878 25.828 4.633 1 54 81 THR A C 1
ATOM 605 O O . THR A 1 81 ? -0.881 25.156 4.898 1 54 81 THR A O 1
ATOM 608 N N . ASN A 1 82 ? -2.625 26.094 5.781 1 58.59 82 ASN A N 1
ATOM 609 C CA . ASN A 1 82 ? -2.988 25.062 6.734 1 58.59 82 ASN A CA 1
ATOM 610 C C . ASN A 1 82 ? -4.031 24.109 6.152 1 58.59 82 ASN A C 1
ATOM 612 O O . ASN A 1 82 ? -5.23 24.375 6.219 1 58.59 82 ASN A O 1
ATOM 616 N N . ALA A 1 83 ? -3.658 23.312 5.223 1 77.38 83 ALA A N 1
ATOM 617 C CA . ALA A 1 83 ? -4.672 22.438 4.641 1 77.38 83 ALA A CA 1
ATOM 618 C C . ALA A 1 83 ? -4.598 21.031 5.246 1 77.38 83 ALA A C 1
ATOM 620 O O . ALA A 1 83 ? -3.508 20.469 5.387 1 77.38 83 ALA A O 1
ATOM 621 N N . SER A 1 84 ? -5.742 20.734 5.922 1 90.62 84 SER A N 1
ATOM 622 C CA . SER A 1 84 ? -5.836 19.422 6.57 1 90.62 84 SER A CA 1
ATOM 623 C C . SER A 1 84 ? -6.613 18.438 5.711 1 90.62 84 SER A C 1
ATOM 625 O O . SER A 1 84 ? -7.594 18.812 5.059 1 90.62 84 SER A O 1
ATOM 627 N N . LEU A 1 85 ? -6.012 17.297 5.555 1 93.88 85 LEU A N 1
ATOM 628 C CA . LEU A 1 85 ? -6.754 16.125 5.102 1 93.88 85 LEU A CA 1
ATOM 629 C C . LEU A 1 85 ? -7.25 15.305 6.289 1 93.88 85 LEU A C 1
ATOM 631 O O . LEU A 1 85 ? -6.445 14.773 7.059 1 93.88 85 LEU A O 1
ATOM 635 N N . VAL A 1 86 ? -8.625 15.234 6.406 1 94.56 86 VAL A N 1
ATOM 636 C CA . VAL A 1 86 ? -9.18 14.68 7.637 1 94.56 86 VAL A CA 1
ATOM 637 C C . VAL A 1 86 ? -9.953 13.398 7.332 1 94.56 86 VAL A C 1
ATOM 639 O O . VAL A 1 86 ? -10.836 13.391 6.465 1 94.56 86 VAL A O 1
ATOM 642 N N . SER A 1 87 ? -9.672 12.344 8.047 1 96.69 87 SER A N 1
ATOM 643 C CA . SER A 1 87 ? -10.297 11.039 7.848 1 96.69 87 SER A CA 1
ATOM 644 C C . SER A 1 87 ? -11.75 11.047 8.305 1 96.69 87 SER A C 1
ATOM 646 O O . SER A 1 87 ? -12.188 11.984 8.977 1 96.69 87 SER A O 1
ATOM 648 N N . PRO A 1 88 ? -12.469 10.023 7.969 1 95.44 88 PRO A N 1
ATOM 649 C CA . PRO A 1 88 ? -13.742 9.797 8.656 1 95.44 88 PRO A CA 1
ATOM 650 C C . PRO A 1 88 ? -13.57 9.602 10.164 1 95.44 88 PRO A C 1
ATOM 652 O O . PRO A 1 88 ? -12.445 9.469 10.648 1 95.44 88 PRO A O 1
ATOM 655 N N . ILE A 1 89 ? -14.711 9.617 10.852 1 95 89 ILE A N 1
ATOM 656 C CA . ILE A 1 89 ? -14.68 9.469 12.297 1 95 89 ILE A CA 1
ATOM 657 C C . ILE A 1 89 ? -14.516 8 12.664 1 95 89 ILE A C 1
ATOM 659 O O . ILE A 1 89 ? -15.188 7.133 12.102 1 95 89 ILE A O 1
ATOM 663 N N . TYR A 1 90 ? -13.617 7.727 13.539 1 96 90 TYR A N 1
ATOM 664 C CA . TYR A 1 90 ? -13.383 6.375 14.039 1 96 90 TYR A CA 1
ATOM 665 C C . TYR A 1 90 ? -13.828 6.25 15.492 1 96 90 TYR A C 1
ATOM 667 O O . TYR A 1 90 ? -13.828 7.234 16.234 1 96 90 TYR A O 1
ATOM 675 N N . LYS A 1 91 ? -14.141 5.066 15.875 1 95.31 91 LYS A N 1
ATOM 676 C CA . LYS A 1 91 ? -14.477 4.773 17.266 1 95.31 91 LYS A CA 1
ATOM 677 C C . LYS A 1 91 ? -13.219 4.699 18.125 1 95.31 91 LYS A C 1
ATOM 679 O O . LYS A 1 91 ? -12.109 4.523 17.609 1 95.31 91 LYS A O 1
ATOM 684 N N . PRO A 1 92 ? -13.477 4.918 19.484 1 95.94 92 PRO A N 1
ATOM 685 C CA . PRO A 1 92 ? -12.328 4.719 20.375 1 95.94 92 PRO A CA 1
ATOM 686 C C . PRO A 1 92 ? -11.617 3.391 20.125 1 95.94 92 PRO A C 1
ATOM 688 O O . PRO A 1 92 ? -12.258 2.398 19.766 1 95.94 92 PRO A O 1
ATOM 691 N N . THR A 1 93 ? -10.32 3.445 20.297 1 95.56 93 THR A N 1
ATOM 692 C CA . THR A 1 93 ? -9.531 2.254 20.016 1 95.56 93 THR A CA 1
ATOM 693 C C . THR A 1 93 ? -8.32 2.176 20.938 1 95.56 93 THR A C 1
ATOM 695 O O . THR A 1 93 ? -7.711 3.197 21.266 1 95.56 93 THR A O 1
ATOM 698 N N . SER A 1 94 ? -7.984 0.953 21.328 1 95.56 94 SER A N 1
ATOM 699 C CA . SER A 1 94 ? -6.762 0.727 22.094 1 95.56 94 SER A CA 1
ATOM 700 C C . SER A 1 94 ? -5.562 0.542 21.172 1 95.56 94 SER A C 1
ATOM 702 O O . SER A 1 94 ? -4.43 0.412 21.641 1 95.56 94 SER A O 1
ATOM 704 N N . GLY A 1 95 ? -5.844 0.524 19.953 1 94.56 95 GLY A N 1
ATOM 705 C CA . GLY A 1 95 ? -4.816 0.379 18.938 1 94.56 95 GLY A CA 1
ATOM 706 C C . GLY A 1 95 ? -5.383 0.305 17.531 1 94.56 95 GLY A C 1
ATOM 707 O O . GLY A 1 95 ? -6.211 -0.558 17.234 1 94.56 95 GLY A O 1
ATOM 708 N N . ARG A 1 96 ? -5.051 1.239 16.719 1 94.31 96 ARG A N 1
ATOM 709 C CA . ARG A 1 96 ? -5.352 1.233 15.289 1 94.31 96 ARG A CA 1
ATOM 710 C C . ARG A 1 96 ? -4.105 1.514 14.461 1 94.31 96 ARG A C 1
ATOM 712 O O . ARG A 1 96 ? -3.391 2.488 14.711 1 94.31 96 ARG A O 1
ATOM 719 N N . CYS A 1 97 ? -3.92 0.586 13.539 1 95.69 97 CYS A N 1
ATOM 720 C CA . CYS A 1 97 ? -2.734 0.741 12.703 1 95.69 97 CYS A CA 1
ATOM 721 C C . CYS A 1 97 ? -3.047 1.557 11.453 1 95.69 97 CYS A C 1
ATOM 723 O O . CYS A 1 97 ? -4.004 1.261 10.742 1 95.69 97 CYS A O 1
ATOM 725 N N . LEU A 1 98 ? -2.299 2.631 11.258 1 96.12 98 LEU A N 1
ATOM 726 C CA . LEU A 1 98 ? -2.377 3.479 10.078 1 96.12 98 LEU A CA 1
ATOM 727 C C . LEU A 1 98 ? -1.129 3.322 9.211 1 96.12 98 LEU A C 1
ATOM 729 O O . LEU A 1 98 ? -0.007 3.473 9.703 1 96.12 98 LEU A O 1
ATOM 733 N N . LYS A 1 99 ? -1.287 2.977 7.973 1 92.25 99 LYS A N 1
ATOM 734 C CA . LYS A 1 99 ? -0.207 2.846 7 1 92.25 99 LYS A CA 1
ATOM 735 C C . LYS A 1 99 ? -0.492 3.674 5.746 1 92.25 99 LYS A C 1
ATOM 737 O O . LYS A 1 99 ? -1.642 3.777 5.316 1 92.25 99 LYS A O 1
ATOM 742 N N . PHE A 1 100 ? 0.589 4.223 5.23 1 90 100 PHE A N 1
ATOM 743 C CA . PHE A 1 100 ? 0.416 5.031 4.027 1 90 100 PHE A CA 1
ATOM 744 C C . PHE A 1 100 ? 1.752 5.258 3.334 1 90 100 PHE A C 1
ATOM 746 O O . PHE A 1 100 ? 2.811 5.117 3.949 1 90 100 PHE A O 1
ATOM 753 N N . TYR A 1 101 ? 1.657 5.551 2.055 1 86 101 TYR A N 1
ATOM 754 C CA . TYR A 1 101 ? 2.82 6.07 1.343 1 86 101 TYR A CA 1
ATOM 755 C C . TYR A 1 101 ? 2.799 7.594 1.299 1 86 101 TYR A C 1
ATOM 757 O O . TYR A 1 101 ? 1.738 8.195 1.124 1 86 101 TYR A O 1
ATOM 765 N N . TYR A 1 102 ? 3.988 8.18 1.479 1 87 102 TYR A N 1
ATOM 766 C CA . TYR A 1 102 ? 4.035 9.641 1.453 1 87 102 TYR A CA 1
ATOM 767 C C . TYR A 1 102 ? 5.273 10.133 0.72 1 87 102 TYR A C 1
ATOM 769 O O . TYR A 1 102 ? 6.246 9.391 0.557 1 87 102 TYR A O 1
ATOM 777 N N . ARG A 1 103 ? 5.09 11.32 0.237 1 82.56 103 ARG A N 1
ATOM 778 C CA . ARG A 1 103 ? 6.203 12.039 -0.375 1 82.56 103 ARG A CA 1
ATOM 779 C C . ARG A 1 103 ? 6.219 13.5 0.072 1 82.56 103 ARG A C 1
ATOM 781 O O . ARG A 1 103 ? 5.176 14.148 0.117 1 82.56 103 ARG A O 1
ATOM 788 N N . VAL A 1 104 ? 7.375 13.906 0.507 1 82.25 104 VAL A N 1
ATOM 789 C CA . VAL A 1 104 ? 7.598 15.328 0.769 1 82.25 104 VAL A CA 1
ATOM 790 C C . VAL A 1 104 ? 8.539 15.906 -0.285 1 82.25 104 VAL A C 1
ATOM 792 O O . VAL A 1 104 ? 9.625 15.367 -0.521 1 82.25 104 VAL A O 1
ATOM 795 N N . TYR A 1 105 ? 8.031 16.828 -0.932 1 75 105 TYR A N 1
ATOM 796 C CA . TYR A 1 105 ? 8.844 17.344 -2.027 1 75 105 TYR A CA 1
ATOM 797 C C . TYR A 1 105 ? 8.898 18.875 -1.984 1 75 105 TYR A C 1
ATOM 799 O O . TYR A 1 105 ? 8.07 19.516 -1.338 1 75 105 TYR A O 1
ATOM 807 N N . GLY A 1 106 ? 9.773 19.453 -2.707 1 70.44 106 GLY A N 1
ATOM 808 C CA . GLY A 1 106 ? 9.906 20.906 -2.758 1 70.44 106 GLY A CA 1
ATOM 809 C C . GLY A 1 106 ? 11.344 21.375 -2.764 1 70.44 106 GLY A C 1
ATOM 810 O O . GLY A 1 106 ? 12.266 20.562 -2.895 1 70.44 106 GLY A O 1
ATOM 811 N N . ASN A 1 107 ? 11.359 22.625 -2.789 1 62.75 107 ASN A N 1
ATOM 812 C CA . ASN A 1 107 ? 12.672 23.266 -2.854 1 62.75 107 ASN A CA 1
ATOM 813 C C . ASN A 1 107 ? 13.438 23.094 -1.548 1 62.75 107 ASN A C 1
ATOM 815 O O . ASN A 1 107 ? 12.844 23.094 -0.468 1 62.75 107 ASN A O 1
ATOM 819 N N . ILE A 1 108 ? 14.734 22.719 -1.717 1 55.28 108 ILE A N 1
ATOM 820 C CA . ILE A 1 108 ? 15.711 22.438 -0.668 1 55.28 108 ILE A CA 1
ATOM 821 C C . ILE A 1 108 ? 15.609 23.516 0.42 1 55.28 108 ILE A C 1
ATOM 823 O O . ILE A 1 108 ? 15.844 23.234 1.598 1 55.28 108 ILE A O 1
ATOM 827 N N . LYS A 1 109 ? 15.336 24.781 0.001 1 59.16 109 LYS A N 1
ATOM 828 C CA . LYS A 1 109 ? 15.383 25.844 1.001 1 59.16 109 LYS A CA 1
ATOM 829 C C . LYS A 1 109 ? 14.211 25.75 1.971 1 59.16 109 LYS A C 1
ATOM 831 O O . LYS A 1 109 ? 14.258 26.297 3.07 1 59.16 109 LYS A O 1
ATOM 836 N N . ASP A 1 110 ? 13.141 25.062 1.566 1 61.62 110 ASP A N 1
ATOM 837 C CA . ASP A 1 110 ? 11.953 24.953 2.404 1 61.62 110 ASP A CA 1
ATOM 838 C C . ASP A 1 110 ? 11.805 23.547 2.979 1 61.62 110 ASP A C 1
ATOM 840 O O . ASP A 1 110 ? 12.047 22.562 2.283 1 61.62 110 ASP A O 1
ATOM 844 N N . THR A 1 111 ? 11.844 23.469 4.297 1 68.69 111 THR A N 1
ATOM 845 C CA . THR A 1 111 ? 11.648 22.188 4.949 1 68.69 111 THR A CA 1
ATOM 846 C C . THR A 1 111 ? 10.164 21.875 5.113 1 68.69 111 THR A C 1
ATOM 848 O O . THR A 1 111 ? 9.406 22.703 5.637 1 68.69 111 THR A O 1
ATOM 851 N N . PHE A 1 112 ? 9.672 21.031 4.391 1 78.81 112 PHE A N 1
ATOM 852 C CA . PHE A 1 112 ? 8.289 20.562 4.484 1 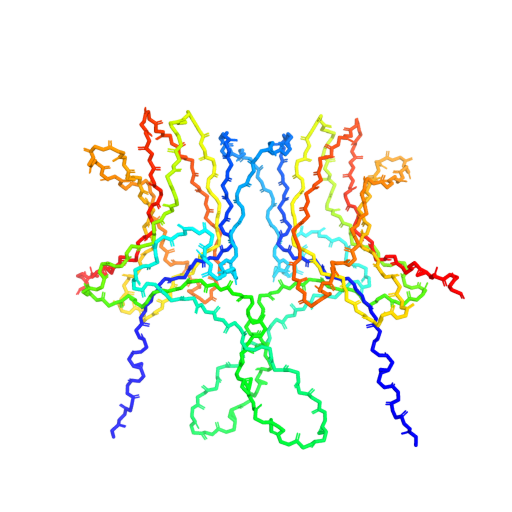78.81 112 PHE A CA 1
ATOM 853 C C . PHE A 1 112 ? 8.227 19.219 5.203 1 78.81 112 PHE A C 1
ATOM 855 O O . PHE A 1 112 ? 9.188 18.453 5.184 1 78.81 112 PHE A O 1
ATOM 862 N N . ALA A 1 113 ? 7.113 19.141 5.984 1 85.69 113 ALA A N 1
ATOM 863 C CA . ALA A 1 113 ? 6.891 17.859 6.645 1 85.69 113 ALA A CA 1
ATOM 864 C C . ALA A 1 113 ? 5.422 17.438 6.562 1 85.69 113 ALA A C 1
ATOM 866 O O . ALA A 1 113 ? 4.539 18.297 6.438 1 85.69 113 ALA A O 1
ATOM 867 N N . LEU A 1 114 ? 5.266 16.172 6.5 1 90.06 114 LEU A N 1
ATOM 868 C CA . LEU A 1 114 ? 3.928 15.625 6.699 1 90.06 114 LEU A CA 1
ATOM 869 C C . LEU A 1 114 ? 3.654 15.383 8.18 1 90.06 114 LEU A C 1
ATOM 871 O O . LEU A 1 114 ? 4.426 14.695 8.852 1 90.06 114 LEU A O 1
ATOM 875 N N . LEU A 1 115 ? 2.656 16.031 8.656 1 92.19 115 LEU A N 1
ATOM 876 C CA . LEU A 1 115 ? 2.26 15.828 10.047 1 92.19 115 LEU A CA 1
ATOM 877 C C . LEU A 1 115 ? 1.026 14.938 10.141 1 92.19 115 LEU A C 1
ATOM 879 O O . LEU A 1 115 ? 0.08 15.094 9.359 1 92.19 115 LEU A O 1
ATOM 883 N N . VAL A 1 116 ? 1.081 13.992 11.047 1 95.75 116 VAL A N 1
ATOM 884 C CA . VAL A 1 116 ? -0.077 13.164 11.367 1 95.75 116 VAL A CA 1
ATOM 885 C C . VAL A 1 116 ? -0.547 13.445 12.789 1 95.75 116 VAL A C 1
ATOM 887 O O . VAL A 1 116 ? 0.219 13.297 13.742 1 95.75 116 VAL A O 1
ATOM 890 N N . SER A 1 117 ? -1.822 13.867 12.844 1 96.12 117 SER A N 1
ATOM 891 C CA . SER A 1 117 ? -2.377 14.219 14.141 1 96.12 117 SER A CA 1
ATOM 892 C C . SER A 1 117 ? -3.658 13.445 14.43 1 96.12 117 SER A C 1
ATOM 894 O O . SER A 1 117 ? -4.262 12.875 13.516 1 96.12 117 SER A O 1
ATOM 896 N N . LEU A 1 118 ? -3.928 13.398 15.719 1 96.5 118 LEU A N 1
ATOM 897 C CA . LEU A 1 118 ? -5.184 12.828 16.203 1 96.5 118 LEU A CA 1
ATOM 898 C C . LEU A 1 118 ? -6.121 13.93 16.688 1 96.5 118 LEU A C 1
ATOM 900 O O . LEU A 1 118 ? -5.773 14.695 17.594 1 96.5 118 LEU A O 1
ATOM 904 N N . ARG A 1 119 ? -7.262 14.023 15.984 1 96.12 119 ARG A N 1
ATOM 905 C CA . ARG A 1 119 ? -8.297 14.953 16.422 1 96.12 119 ARG A CA 1
ATOM 906 C C . ARG A 1 119 ? -9.422 14.219 17.141 1 96.12 119 ARG A C 1
ATOM 908 O O . ARG A 1 119 ? -10.164 13.453 16.531 1 96.12 119 ARG A O 1
ATOM 915 N N . GLN A 1 120 ? -9.5 14.438 18.391 1 95.94 120 GLN A N 1
ATOM 916 C CA . GLN A 1 120 ? -10.484 13.727 19.203 1 95.94 120 GLN A CA 1
ATOM 917 C C . GLN A 1 120 ? -11.773 14.539 19.328 1 95.94 120 GLN A C 1
ATOM 919 O O . GLN A 1 120 ? -11.742 15.766 19.281 1 95.94 120 GLN A O 1
ATOM 924 N N . GLU A 1 121 ? -12.82 13.766 19.391 1 90.81 121 GLU A N 1
ATOM 925 C CA . GLU A 1 121 ? -14.094 14.438 19.656 1 90.81 121 GLU A CA 1
ATOM 926 C C . GLU A 1 121 ? -14.008 15.281 20.922 1 90.81 121 GLU A C 1
ATOM 928 O O . GLU A 1 121 ? -13.555 14.812 21.969 1 90.81 121 GLU A O 1
ATOM 933 N N . GLY A 1 122 ? -14.523 16.438 20.953 1 85.94 122 GLY A N 1
ATOM 934 C CA . GLY A 1 122 ? -14.438 17.391 22.047 1 85.94 122 GLY A CA 1
ATOM 935 C C . GLY A 1 122 ? -13.234 18.312 21.922 1 85.94 122 GLY A C 1
ATOM 936 O O . GLY A 1 122 ? -12.938 19.078 22.859 1 85.94 122 GLY A O 1
ATOM 937 N N . GLY A 1 123 ? -12.531 18.359 21.031 1 75.44 123 GLY A N 1
ATOM 938 C CA . GLY A 1 123 ? -11.773 19.484 20.5 1 75.44 123 GLY A CA 1
ATOM 939 C C . GLY A 1 123 ? -10.273 19.281 20.578 1 75.44 123 GLY A C 1
ATOM 940 O O . GLY A 1 123 ? -9.516 19.922 19.828 1 75.44 123 GLY A O 1
ATOM 941 N N . ASN A 1 124 ? -9.695 18.281 21.188 1 88.56 124 ASN A N 1
ATOM 942 C CA . ASN A 1 124 ? -8.234 18.234 21.25 1 88.56 124 ASN A CA 1
ATOM 943 C C . ASN A 1 124 ? -7.641 17.594 20 1 88.56 124 ASN A C 1
ATOM 945 O O . ASN A 1 124 ? -8.203 16.625 19.469 1 88.56 124 ASN A O 1
ATOM 949 N N . GLU A 1 125 ? -6.742 18.312 19.375 1 92.44 125 GLU A N 1
ATOM 950 C CA . GLU A 1 125 ? -5.918 17.719 18.328 1 92.44 125 GLU A CA 1
ATOM 951 C C . GLU A 1 125 ? -4.449 17.656 18.734 1 92.44 125 GLU A C 1
ATOM 953 O O . GLU A 1 125 ? -3.893 18.656 19.219 1 92.44 125 GLU A O 1
ATOM 958 N N . TYR A 1 126 ? -3.885 16.422 18.688 1 93.25 126 TYR A N 1
ATOM 959 C CA . TYR A 1 126 ? -2.475 16.344 19.047 1 93.25 126 TYR A CA 1
ATOM 960 C C . TYR A 1 126 ? -1.671 15.625 17.969 1 93.25 126 TYR A C 1
ATOM 962 O O . TYR A 1 126 ? -2.156 14.664 17.359 1 93.25 126 TYR A O 1
ATOM 970 N N . LEU A 1 127 ? -0.42 16.141 17.906 1 94.06 127 LEU A N 1
ATOM 971 C CA . LEU A 1 127 ? 0.523 15.578 16.953 1 94.06 127 LEU A CA 1
ATOM 972 C C . LEU A 1 127 ? 0.974 14.18 17.375 1 94.06 127 LEU A C 1
ATOM 974 O O . LEU A 1 127 ? 1.391 13.984 18.516 1 94.06 127 LEU A O 1
ATOM 978 N N . ILE A 1 128 ? 0.794 13.219 16.484 1 95 128 ILE A N 1
ATOM 979 C CA . ILE A 1 128 ? 1.221 11.859 16.781 1 95 128 ILE A CA 1
ATOM 980 C C . ILE A 1 128 ? 2.588 11.602 16.141 1 95 128 ILE A C 1
ATOM 982 O O . ILE A 1 128 ? 3.443 10.945 16.75 1 95 128 ILE A O 1
ATOM 986 N N . ASP A 1 129 ? 2.832 12.039 14.953 1 95.06 129 ASP A N 1
ATOM 987 C CA . ASP A 1 129 ? 4.086 11.766 14.258 1 95.06 129 ASP A CA 1
ATOM 988 C C . ASP A 1 129 ? 4.363 12.82 13.188 1 95.06 129 ASP A C 1
ATOM 990 O O . ASP A 1 129 ? 3.451 13.531 12.766 1 95.06 129 ASP A O 1
ATOM 994 N N . ARG A 1 130 ? 5.594 12.914 12.898 1 92.12 130 ARG A N 1
ATOM 995 C CA . ARG A 1 130 ? 6.078 13.812 11.859 1 92.12 130 ARG A CA 1
ATOM 996 C C . ARG A 1 130 ? 6.969 13.07 10.867 1 92.12 130 ARG A C 1
ATOM 998 O O . ARG A 1 130 ? 7.859 12.32 11.266 1 92.12 130 ARG A O 1
ATOM 1005 N N . PHE A 1 131 ? 6.621 13.336 9.555 1 88.94 131 PHE A N 1
ATOM 1006 C CA . PHE A 1 131 ? 7.402 12.688 8.508 1 88.94 131 PHE A CA 1
ATOM 1007 C C . PHE A 1 131 ? 8.164 13.719 7.684 1 88.94 131 PHE A C 1
ATOM 1009 O O . PHE A 1 131 ? 7.562 14.562 7.016 1 88.94 131 PHE A O 1
ATOM 1016 N N . LEU A 1 132 ? 9.438 13.586 7.758 1 82.94 132 LEU A N 1
ATOM 1017 C CA . LEU A 1 132 ? 10.336 14.516 7.074 1 82.94 132 LEU A CA 1
ATOM 1018 C C . LEU A 1 132 ? 10.766 13.953 5.723 1 82.94 132 LEU A C 1
ATOM 1020 O O . LEU A 1 132 ? 10.664 12.75 5.484 1 82.94 132 LEU A O 1
ATOM 1024 N N . PRO A 1 133 ? 11.047 14.953 4.805 1 73.75 133 PRO A N 1
ATOM 1025 C CA . PRO A 1 133 ? 11.531 14.461 3.516 1 73.75 133 PRO A CA 1
ATOM 1026 C C . PRO A 1 133 ? 12.719 13.5 3.658 1 73.75 133 PRO A C 1
ATOM 1028 O O . PRO A 1 133 ? 13.594 13.719 4.5 1 73.75 133 PRO A O 1
ATOM 1031 N N . PRO A 1 134 ? 12.594 12.336 2.943 1 65.56 134 PRO A N 1
ATOM 1032 C CA . PRO A 1 134 ? 13.789 11.492 2.91 1 65.56 134 PRO A CA 1
ATOM 1033 C C . PRO A 1 134 ? 14.961 12.172 2.201 1 65.56 134 PRO A C 1
ATOM 1035 O O . PRO A 1 134 ? 14.805 13.258 1.643 1 65.56 134 PRO A O 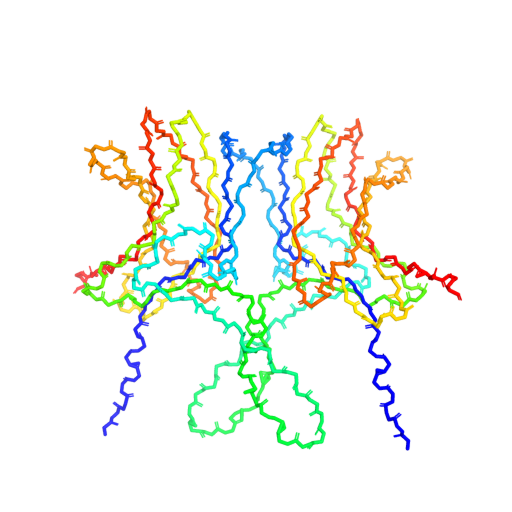1
ATOM 1038 N N . GLU A 1 135 ? 16.188 11.609 2.361 1 63.84 135 GLU A N 1
ATOM 1039 C CA . GLU A 1 135 ? 17.375 12.133 1.703 1 63.84 135 GLU A CA 1
ATOM 1040 C C . GLU A 1 135 ? 17.125 12.359 0.214 1 63.84 135 GLU A C 1
ATOM 1042 O O . GLU A 1 135 ? 17.594 13.352 -0.355 1 63.84 135 GLU A O 1
ATOM 1047 N N . ASP A 1 136 ? 16.422 11.453 -0.403 1 61.03 136 ASP A N 1
ATOM 1048 C CA . ASP A 1 136 ? 15.992 11.625 -1.789 1 61.03 136 ASP A CA 1
ATOM 1049 C C . ASP A 1 136 ? 14.508 11.977 -1.87 1 61.03 136 ASP A C 1
ATOM 1051 O O . ASP A 1 136 ? 13.648 11.102 -1.74 1 61.03 136 ASP A O 1
ATOM 1055 N N . PRO A 1 137 ? 14.25 13.312 -1.961 1 59.28 137 PRO A N 1
ATOM 1056 C CA . PRO A 1 137 ? 12.875 13.805 -1.867 1 59.28 137 PRO A CA 1
ATOM 1057 C C . PRO A 1 137 ? 11.992 13.336 -3.027 1 59.28 137 PRO A C 1
ATOM 1059 O O . PRO A 1 137 ? 10.773 13.531 -3 1 59.28 137 PRO A O 1
ATOM 1062 N N . SER A 1 138 ? 12.547 12.68 -4.023 1 60.12 138 SER A N 1
ATOM 1063 C CA . SER A 1 138 ? 11.789 12.281 -5.203 1 60.12 138 SER A CA 1
ATOM 1064 C C . SER A 1 138 ? 11.164 10.906 -5.023 1 60.12 138 SER A C 1
ATOM 1066 O O . SER A 1 138 ? 10.352 10.477 -5.84 1 60.12 138 SER A O 1
ATOM 1068 N N . GLU A 1 139 ? 11.469 10.359 -3.875 1 68.38 139 GLU A N 1
ATOM 1069 C CA . GLU A 1 139 ? 10.992 8.984 -3.73 1 68.38 139 GLU A CA 1
ATOM 1070 C C . GLU A 1 139 ? 9.852 8.906 -2.713 1 68.38 139 GLU A C 1
ATOM 1072 O O . GLU A 1 139 ? 9.758 9.742 -1.815 1 68.38 139 GLU A O 1
ATOM 1077 N N . TRP A 1 140 ? 8.859 7.996 -3.02 1 77.31 140 TRP A N 1
ATOM 1078 C CA . TRP A 1 140 ? 7.816 7.695 -2.047 1 77.31 140 TRP A CA 1
ATOM 1079 C C . TRP A 1 140 ? 8.391 6.969 -0.836 1 77.31 140 TRP A C 1
ATOM 1081 O O . TRP A 1 140 ? 9.273 6.125 -0.976 1 77.31 140 TRP A O 1
ATOM 1091 N N . SER A 1 141 ? 7.91 7.426 0.272 1 83.31 141 SER A N 1
ATOM 1092 C CA . SER A 1 141 ? 8.281 6.77 1.521 1 83.31 141 SER A CA 1
ATOM 1093 C C . SER A 1 141 ? 7.074 6.137 2.197 1 83.31 141 SER A C 1
ATOM 1095 O O . SER A 1 141 ? 5.93 6.461 1.866 1 83.31 141 SER A O 1
ATOM 1097 N N . PHE A 1 142 ? 7.398 5.102 3.035 1 85.31 142 PHE A N 1
ATOM 1098 C CA . PHE A 1 142 ? 6.348 4.379 3.742 1 85.31 142 PHE A CA 1
ATOM 1099 C C . PHE A 1 142 ? 6.211 4.887 5.172 1 85.31 142 PHE A C 1
ATOM 1101 O O . PHE A 1 142 ? 7.211 5.086 5.867 1 85.31 142 PHE A O 1
ATOM 1108 N N . GLY A 1 143 ? 4.988 5.25 5.523 1 91.62 143 GLY A N 1
ATOM 1109 C CA . GLY A 1 143 ? 4.695 5.676 6.883 1 91.62 143 GLY A CA 1
ATOM 1110 C C . GLY A 1 143 ? 3.811 4.703 7.637 1 91.62 143 GLY A C 1
ATOM 1111 O O . GLY A 1 143 ? 2.904 4.102 7.059 1 91.62 143 GLY A O 1
ATOM 1112 N N . GLU A 1 144 ? 4.074 4.578 8.93 1 93.81 144 GLU A N 1
ATOM 1113 C CA . GLU A 1 144 ? 3.281 3.742 9.828 1 93.81 144 GLU A CA 1
ATOM 1114 C C . GLU A 1 144 ? 3.096 4.414 11.188 1 93.81 144 GLU A C 1
ATOM 1116 O O . GLU A 1 144 ? 4.051 4.938 11.758 1 93.81 144 GLU A O 1
ATOM 1121 N N . VAL A 1 145 ? 1.831 4.438 11.641 1 96.19 145 VAL A N 1
ATOM 1122 C CA . VAL A 1 145 ? 1.524 5.066 12.922 1 96.19 145 VAL A CA 1
ATOM 1123 C C . VAL A 1 145 ? 0.561 4.188 13.711 1 96.19 145 VAL A C 1
ATOM 1125 O O . VAL A 1 145 ? -0.431 3.695 13.164 1 96.19 145 VAL A O 1
ATOM 1128 N N . ASN A 1 146 ? 0.934 3.93 14.992 1 95.94 146 ASN A N 1
ATOM 1129 C CA . ASN A 1 146 ? -0.022 3.326 15.914 1 95.94 146 ASN A CA 1
ATOM 1130 C C . ASN A 1 146 ? -0.892 4.379 16.594 1 95.94 146 ASN A C 1
ATOM 1132 O O . ASN A 1 146 ? -0.377 5.293 17.234 1 95.94 146 ASN A O 1
ATOM 1136 N N . VAL A 1 147 ? -2.184 4.254 16.453 1 95.94 147 VAL A N 1
ATOM 1137 C CA . VAL A 1 147 ? -3.102 5.25 16.984 1 95.94 147 VAL A CA 1
ATOM 1138 C C . VAL A 1 147 ? -3.848 4.672 18.188 1 95.94 147 VAL A C 1
ATOM 1140 O O . VAL A 1 147 ? -4.359 3.553 18.125 1 95.94 147 VAL A O 1
ATOM 1143 N N . VAL A 1 148 ? -3.838 5.375 19.234 1 96.12 148 VAL A N 1
ATOM 1144 C CA . VAL A 1 148 ? -4.621 5.051 20.422 1 96.12 148 VAL A CA 1
ATOM 1145 C C . VAL A 1 148 ? -5.488 6.246 20.812 1 96.12 148 VAL A C 1
ATOM 1147 O O . VAL A 1 148 ? -5.012 7.383 20.844 1 96.12 148 VAL A O 1
ATOM 1150 N N . SER A 1 149 ? -6.723 5.984 21.031 1 95.94 149 SER A N 1
ATOM 1151 C CA . SER A 1 149 ? -7.605 7.062 21.453 1 95.94 149 SER A CA 1
ATOM 1152 C C . SER A 1 149 ? -8.742 6.535 22.328 1 95.94 149 SER A C 1
ATOM 1154 O O . SER A 1 149 ? -9.43 5.59 21.953 1 95.94 149 SER A O 1
ATOM 1156 N N . GLY A 1 150 ? -9 7.16 23.438 1 95.19 150 GLY A N 1
ATOM 1157 C CA . GLY A 1 150 ? -10.117 6.816 24.297 1 95.19 150 GLY A CA 1
ATOM 1158 C C . GLY A 1 150 ? -11.422 7.457 23.859 1 95.19 150 GLY A C 1
ATOM 1159 O O . GLY A 1 150 ? -12.469 7.199 24.453 1 95.19 150 GLY A O 1
ATOM 1160 N N . ARG A 1 151 ? -11.406 8.305 22.844 1 95.69 151 ARG A N 1
ATOM 1161 C CA . ARG A 1 151 ? -12.57 9.016 22.328 1 95.69 151 ARG A CA 1
ATOM 1162 C C . ARG A 1 151 ? -12.703 8.789 20.812 1 95.69 151 ARG A C 1
ATOM 1164 O O . ARG A 1 151 ? -11.766 8.328 20.172 1 95.69 151 ARG A O 1
ATOM 1171 N N . TYR A 1 152 ? -13.961 9.133 20.375 1 96.19 152 TYR A N 1
ATOM 1172 C CA . TYR A 1 152 ? -14.086 9.219 18.938 1 96.19 152 TYR A CA 1
ATOM 1173 C C . TYR A 1 152 ? -13.062 10.188 18.344 1 96.19 152 TYR A C 1
ATOM 1175 O O . TYR A 1 152 ? -12.773 11.227 18.953 1 96.19 152 TYR A O 1
ATOM 1183 N N . PHE A 1 153 ? -12.562 9.719 17.156 1 96.81 153 PHE A N 1
ATOM 1184 C CA . PHE A 1 153 ? -11.461 10.539 16.688 1 96.81 153 PHE A CA 1
ATOM 1185 C C . PHE A 1 153 ? -11.375 10.5 15.164 1 96.81 153 PHE A C 1
ATOM 1187 O O . PHE A 1 153 ? -12.055 9.703 14.516 1 96.81 153 PHE A O 1
ATOM 1194 N N . GLN A 1 154 ? -10.57 11.469 14.672 1 96.81 154 GLN A N 1
ATOM 1195 C CA . GLN A 1 154 ? -10.18 11.516 13.266 1 96.81 154 GLN A CA 1
ATOM 1196 C C . GLN A 1 154 ? -8.664 11.609 13.117 1 96.81 154 GLN A C 1
ATOM 1198 O O . GLN A 1 154 ? -7.977 12.102 14.016 1 96.81 154 GLN A O 1
ATOM 1203 N N . ILE A 1 155 ? -8.164 11.031 12.102 1 97.25 155 ILE A N 1
ATOM 1204 C CA . ILE A 1 155 ? -6.766 11.203 11.727 1 97.25 155 ILE A CA 1
ATOM 1205 C C . ILE A 1 155 ? -6.625 12.391 10.781 1 97.25 155 ILE A C 1
ATOM 1207 O O . ILE A 1 155 ? -7.379 12.523 9.82 1 97.25 155 ILE A O 1
ATOM 1211 N N . VAL A 1 156 ? -5.672 13.227 11.086 1 94.94 156 VAL A N 1
ATOM 1212 C CA . VAL A 1 156 ? -5.473 14.438 10.297 1 94.94 156 VAL A CA 1
ATOM 1213 C C . VAL A 1 156 ? -4.074 14.43 9.68 1 94.94 156 VAL A C 1
ATOM 1215 O O . VAL A 1 156 ? -3.076 14.273 10.391 1 94.94 156 VAL A O 1
ATOM 1218 N N . PHE A 1 157 ? -4.027 14.508 8.406 1 94.44 157 PHE A N 1
ATOM 1219 C CA . PHE A 1 157 ? -2.771 14.75 7.703 1 94.44 157 PHE A CA 1
ATOM 1220 C C . PHE A 1 157 ? -2.611 16.234 7.379 1 94.44 157 PHE A C 1
ATOM 1222 O O . PHE A 1 157 ? -3.504 16.844 6.789 1 94.44 157 PHE A O 1
ATOM 1229 N N . ASP A 1 158 ? -1.475 16.75 7.75 1 90.62 158 ASP A N 1
ATOM 1230 C CA . ASP A 1 158 ? -1.192 18.156 7.449 1 90.62 158 ASP A CA 1
ATOM 1231 C C . ASP A 1 158 ? 0.163 18.312 6.762 1 90.62 158 ASP A C 1
ATOM 1233 O O . ASP A 1 158 ? 1.073 17.5 6.992 1 90.62 158 ASP A O 1
ATOM 1237 N N . SER A 1 159 ? 0.177 19.281 5.902 1 85.62 159 SER A N 1
ATOM 1238 C CA . SER A 1 159 ? 1.477 19.703 5.391 1 85.62 159 SER A CA 1
ATOM 1239 C C . SER A 1 159 ? 2.029 20.891 6.188 1 85.62 159 SER A C 1
ATOM 1241 O O . SER A 1 159 ? 1.308 21.844 6.465 1 85.62 159 SER A O 1
ATOM 1243 N N . ASN A 1 160 ? 3.195 20.688 6.848 1 76.56 160 ASN A N 1
ATOM 1244 C CA . ASN A 1 160 ? 3.783 21.797 7.57 1 76.56 160 ASN A CA 1
ATOM 1245 C C . ASN A 1 160 ? 5.02 22.344 6.855 1 76.56 160 ASN A C 1
ATOM 1247 O O . ASN A 1 160 ? 5.848 21.578 6.367 1 76.56 160 ASN A O 1
ATOM 1251 N N . HIS A 1 161 ? 4.871 23.656 6.641 1 69.06 161 HIS A N 1
ATOM 1252 C CA . HIS A 1 161 ? 6.07 24.359 6.195 1 69.06 161 HIS A CA 1
ATOM 1253 C C . HIS A 1 161 ? 6.965 24.734 7.375 1 69.06 161 HIS A C 1
ATOM 1255 O O . HIS A 1 161 ? 6.531 25.422 8.289 1 69.06 161 HIS A O 1
ATOM 1261 N N . LEU A 1 162 ? 8.078 23.891 7.523 1 60.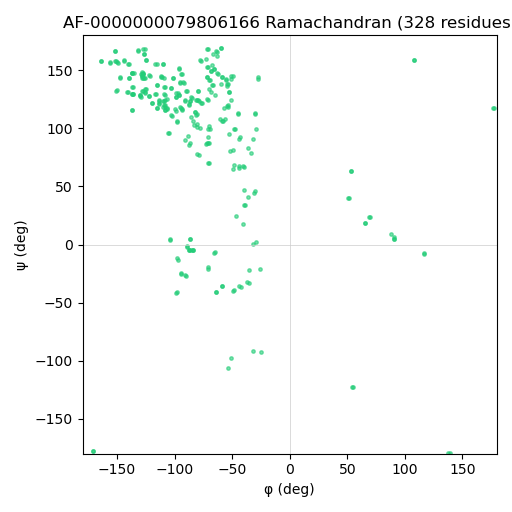53 162 LEU A N 1
ATOM 1262 C CA . LEU A 1 162 ? 8.992 24.203 8.609 1 60.53 162 LEU A CA 1
ATOM 1263 C C . LEU A 1 162 ? 9.914 25.359 8.227 1 60.53 162 LEU A C 1
ATOM 1265 O O . LEU A 1 162 ? 10.562 25.312 7.176 1 60.53 162 LEU A O 1
ATOM 1269 N N . THR A 1 163 ? 9.617 26.547 8.203 1 52 163 THR A N 1
ATOM 1270 C CA . THR A 1 163 ? 10.508 27.672 7.934 1 52 163 THR A CA 1
ATOM 1271 C C . THR A 1 163 ? 11.836 27.484 8.68 1 52 163 THR A C 1
ATOM 1273 O O . THR A 1 163 ? 11.844 27.25 9.883 1 52 163 THR A O 1
ATOM 1276 N N . GLY A 1 164 ? 12.898 26.875 8.102 1 43.53 164 GLY A N 1
ATOM 1277 C CA . GLY A 1 164 ? 14.242 27.047 8.633 1 43.53 164 GLY A CA 1
ATOM 1278 C C . GLY A 1 164 ? 14.594 28.5 8.891 1 43.53 164 GLY A C 1
ATOM 1279 O O . GLY A 1 164 ? 14.195 29.391 8.125 1 43.53 164 GLY A O 1
ATOM 1280 N N . ASN A 1 165 ? 14.539 29.062 10.039 1 35.53 165 ASN A N 1
ATOM 1281 C CA . ASN A 1 165 ? 15.562 30.078 10.273 1 35.53 165 ASN A CA 1
ATOM 1282 C C . ASN A 1 165 ? 16.953 29.562 9.898 1 35.53 165 ASN A C 1
ATOM 1284 O O . ASN A 1 165 ? 17.484 28.672 10.547 1 35.53 165 ASN A O 1
ATOM 1288 N N . ILE A 1 166 ? 17.281 29.312 8.578 1 27.94 166 ILE A N 1
ATOM 1289 C CA . ILE A 1 166 ? 18.703 29.562 8.406 1 27.94 166 ILE A CA 1
ATOM 1290 C C . ILE A 1 166 ? 18.984 31.062 8.562 1 27.94 166 ILE A C 1
ATOM 1292 O O . ILE A 1 166 ? 18.25 31.891 8.031 1 27.94 166 ILE A O 1
ATOM 1296 N N . PHE B 1 1 ? 13.258 38.281 -17.422 1 21.58 1 PHE B N 1
ATOM 1297 C CA . PHE B 1 1 ? 12.32 37.875 -16.375 1 21.58 1 PHE B CA 1
ATOM 1298 C C . PHE B 1 1 ? 12.445 36.406 -16.094 1 21.58 1 PHE B C 1
ATOM 1300 O O . PHE B 1 1 ? 12.242 35.562 -16.984 1 21.58 1 PHE B O 1
ATOM 1307 N N . GLU B 1 2 ? 13.523 36 -15.422 1 23.23 2 GLU B N 1
ATOM 1308 C CA . GLU B 1 2 ? 13.906 34.656 -15.031 1 23.23 2 GLU B CA 1
ATOM 1309 C C . GLU B 1 2 ? 12.75 33.938 -14.352 1 23.23 2 GLU B C 1
ATOM 1311 O O . GLU B 1 2 ? 12.219 34.406 -13.344 1 23.23 2 GLU B O 1
ATOM 1316 N N . VAL B 1 3 ? 11.906 33.438 -15.141 1 29.17 3 VAL B N 1
ATOM 1317 C CA . VAL B 1 3 ? 10.789 32.688 -14.57 1 29.17 3 VAL B CA 1
ATOM 1318 C C . VAL B 1 3 ? 11.305 31.766 -13.461 1 29.17 3 VAL B C 1
ATOM 1320 O O . VAL B 1 3 ? 12.086 30.844 -13.719 1 29.17 3 VAL B O 1
ATOM 1323 N N . THR B 1 4 ? 11.828 32.375 -12.32 1 29.36 4 THR B N 1
ATOM 1324 C CA . THR B 1 4 ? 12.219 31.609 -11.133 1 29.36 4 THR B CA 1
ATOM 1325 C C . THR B 1 4 ? 11.211 30.484 -10.852 1 29.36 4 THR B C 1
ATOM 1327 O O . THR B 1 4 ? 10.031 30.75 -10.609 1 29.36 4 THR B O 1
ATOM 1330 N N . ASN B 1 5 ? 11.094 29.5 -11.672 1 32.53 5 ASN B N 1
ATOM 1331 C CA . ASN B 1 5 ? 10.242 28.344 -11.438 1 32.53 5 ASN B CA 1
ATOM 1332 C C . ASN B 1 5 ? 10.117 28.016 -9.953 1 32.53 5 ASN B C 1
ATOM 1334 O O . ASN B 1 5 ? 11.055 27.484 -9.352 1 32.53 5 ASN B O 1
ATOM 1338 N N . THR B 1 6 ? 9.922 28.906 -9.031 1 37.75 6 THR B N 1
ATOM 1339 C CA . THR B 1 6 ? 9.781 28.922 -7.578 1 37.75 6 THR B CA 1
ATOM 1340 C C . THR B 1 6 ? 9.023 27.688 -7.094 1 37.75 6 THR B C 1
ATOM 1342 O O . THR B 1 6 ? 7.789 27.672 -7.098 1 37.75 6 THR B O 1
ATOM 1345 N N . GLY B 1 7 ? 9.25 26.5 -7.617 1 45.84 7 GLY B N 1
ATOM 1346 C CA . GLY B 1 7 ? 8.641 25.188 -7.484 1 45.84 7 GLY B CA 1
ATOM 1347 C C . GLY B 1 7 ? 8.102 24.922 -6.09 1 45.84 7 GLY B C 1
ATOM 1348 O O . GLY B 1 7 ? 8.859 24.922 -5.117 1 45.84 7 GLY B O 1
ATOM 1349 N N . SER B 1 8 ? 6.953 25.422 -5.695 1 58.53 8 SER B N 1
ATOM 1350 C CA . SER B 1 8 ? 6.219 25.312 -4.438 1 58.53 8 SER B CA 1
ATOM 1351 C C . SER B 1 8 ? 6.191 23.875 -3.934 1 58.53 8 SER B C 1
ATOM 1353 O O . SER B 1 8 ? 6.293 22.938 -4.723 1 58.53 8 SER B O 1
ATOM 1355 N N . GLY B 1 9 ? 6.883 23.562 -2.768 1 71.5 9 GLY B N 1
ATOM 1356 C CA . GLY B 1 9 ? 6.922 22.25 -2.139 1 71.5 9 GLY B CA 1
ATOM 1357 C C . GLY B 1 9 ? 5.582 21.812 -1.578 1 71.5 9 GLY B C 1
ATOM 1358 O O . GLY B 1 9 ? 4.586 22.531 -1.72 1 71.5 9 GLY B O 1
ATOM 1359 N N . GLY B 1 10 ? 5.52 20.609 -1.324 1 81.06 10 GLY B N 1
ATOM 1360 C CA . GLY B 1 10 ? 4.297 20.062 -0.762 1 81.06 10 GLY B CA 1
ATOM 1361 C C . GLY B 1 10 ? 4.453 18.625 -0.301 1 81.06 10 GLY B C 1
ATOM 1362 O O . GLY B 1 10 ? 5.574 18.125 -0.142 1 81.06 10 GLY B O 1
ATOM 1363 N N . VAL B 1 11 ? 3.346 18.156 0.154 1 85.75 11 VAL B N 1
ATOM 1364 C CA . VAL B 1 11 ? 3.299 16.766 0.597 1 85.75 11 VAL B CA 1
ATOM 1365 C C . VAL B 1 11 ? 2.238 16 -0.195 1 85.75 11 VAL B C 1
ATOM 1367 O O . VAL B 1 11 ? 1.243 16.594 -0.631 1 85.75 11 VAL B O 1
ATOM 1370 N N . ALA B 1 12 ? 2.57 14.766 -0.418 1 84.88 12 ALA B N 1
ATOM 1371 C CA . ALA B 1 12 ? 1.633 13.852 -1.068 1 84.88 12 ALA B CA 1
ATOM 1372 C C . ALA B 1 12 ? 1.45 12.578 -0.249 1 84.88 12 ALA B C 1
ATOM 1374 O O . ALA B 1 12 ? 2.377 12.133 0.431 1 84.88 12 ALA B O 1
ATOM 1375 N N . ILE B 1 13 ? 0.182 12.078 -0.264 1 89 13 ILE B N 1
ATOM 1376 C CA . ILE B 1 13 ? -0.147 10.82 0.41 1 89 13 ILE B CA 1
ATOM 1377 C C . ILE B 1 13 ? -0.874 9.891 -0.557 1 89 13 ILE B C 1
ATOM 1379 O O . ILE B 1 13 ? -1.611 10.352 -1.433 1 89 13 ILE B O 1
ATOM 1383 N N . ASP B 1 14 ? -0.592 8.641 -0.396 1 83.94 14 ASP B N 1
ATOM 1384 C CA . ASP B 1 14 ? -1.271 7.645 -1.217 1 83.94 14 ASP B CA 1
ATOM 1385 C C . ASP B 1 14 ? -1.415 6.324 -0.466 1 83.94 14 ASP B C 1
ATOM 1387 O O . ASP B 1 14 ? -0.675 6.059 0.485 1 83.94 14 ASP B O 1
ATOM 1391 N N . ASP B 1 15 ? -2.379 5.559 -0.885 1 85.25 15 ASP B N 1
ATOM 1392 C CA . ASP B 1 15 ? -2.584 4.191 -0.414 1 85.25 15 ASP B CA 1
ATOM 1393 C C . ASP B 1 15 ? -2.645 4.141 1.111 1 85.25 15 ASP B C 1
ATOM 1395 O O . ASP B 1 15 ? -1.853 3.443 1.746 1 85.25 15 ASP B O 1
ATOM 1399 N N . VAL B 1 16 ? -3.672 4.82 1.62 1 91.25 16 VAL B N 1
ATOM 1400 C CA . VAL B 1 16 ? -3.875 4.824 3.064 1 91.25 16 VAL B CA 1
ATOM 1401 C C . VAL B 1 16 ? -4.586 3.539 3.488 1 91.25 16 VAL B C 1
ATOM 1403 O O . VAL B 1 16 ? -5.598 3.156 2.895 1 91.25 16 VAL B O 1
ATOM 1406 N N . LEU B 1 17 ? -3.982 2.828 4.391 1 91.69 17 LEU B N 1
ATOM 1407 C CA . LEU B 1 17 ? -4.551 1.624 4.988 1 91.69 17 LEU B CA 1
ATOM 1408 C C . LEU B 1 17 ? -4.656 1.764 6.5 1 91.69 17 LEU B C 1
ATOM 1410 O O . LEU B 1 17 ? -3.703 2.189 7.156 1 91.69 17 LEU B O 1
ATOM 1414 N N . THR B 1 18 ? -5.871 1.509 7.066 1 94.62 18 THR B N 1
ATOM 1415 C CA . THR B 1 18 ? -5.984 1.485 8.516 1 94.62 18 THR B CA 1
ATOM 1416 C C . THR B 1 18 ? -6.891 0.344 8.977 1 94.62 18 THR B C 1
ATOM 1418 O O . THR B 1 18 ? -7.859 0.004 8.289 1 94.62 18 THR B O 1
ATOM 1421 N N . TYR B 1 19 ? -6.582 -0.262 10.031 1 92.31 19 TYR B N 1
ATOM 1422 C CA . TYR B 1 19 ? -7.367 -1.347 10.609 1 92.31 19 TYR B CA 1
ATOM 1423 C C . TYR B 1 19 ? -7.203 -1.392 12.125 1 92.31 19 TYR B C 1
ATOM 1425 O O . TYR B 1 19 ? -6.23 -0.856 12.672 1 92.31 19 TYR B O 1
ATOM 1433 N N . ASP B 1 20 ? -8.211 -2.014 12.695 1 90.62 20 ASP B N 1
ATOM 1434 C CA . ASP B 1 20 ? -8.164 -2.123 14.148 1 90.62 20 ASP B CA 1
ATOM 1435 C C . ASP B 1 20 ? -7.051 -3.072 14.594 1 90.62 20 ASP B C 1
ATOM 1437 O O . ASP B 1 20 ? -6.84 -4.121 13.977 1 90.62 20 ASP B O 1
ATOM 1441 N N . GLY B 1 21 ? -6.359 -2.752 15.695 1 89.94 21 GLY B N 1
ATOM 1442 C CA . GLY B 1 21 ? -5.223 -3.479 16.25 1 89.94 21 GLY B CA 1
ATOM 1443 C C . GLY B 1 21 ? -3.904 -2.754 16.062 1 89.94 21 GLY B C 1
ATOM 1444 O O . GLY B 1 21 ? -3.807 -1.832 15.242 1 89.94 21 GLY B O 1
ATOM 1445 N N . PRO B 1 22 ? -2.928 -3.121 16.906 1 89.38 22 PRO B N 1
ATOM 1446 C CA . PRO B 1 22 ? -1.621 -2.473 16.75 1 89.38 22 PRO B CA 1
ATOM 1447 C C . PRO B 1 22 ? -0.936 -2.811 15.438 1 89.38 22 PRO B C 1
ATOM 1449 O O . PRO B 1 22 ? -1.199 -3.865 14.852 1 89.38 22 PRO B O 1
ATOM 1452 N N . CYS B 1 23 ? -0.123 -1.84 14.992 1 92.31 23 CYS B N 1
ATOM 1453 C CA . CYS B 1 23 ? 0.708 -2.174 13.844 1 92.31 23 CYS B CA 1
ATOM 1454 C C . CYS B 1 23 ? 1.613 -3.359 14.148 1 92.31 23 CYS B C 1
ATOM 1456 O O . CYS B 1 23 ? 2.062 -3.527 15.281 1 92.31 23 CYS B O 1
ATOM 1458 N N . PRO B 1 24 ? 1.794 -4.184 13.062 1 89.19 24 PRO B N 1
ATOM 1459 C CA . PRO B 1 24 ? 2.682 -5.324 13.312 1 89.19 24 PRO B CA 1
ATOM 1460 C C . PRO B 1 24 ? 4.109 -4.895 13.656 1 89.19 24 PRO B C 1
ATOM 1462 O O . PRO B 1 24 ? 4.555 -3.824 13.234 1 89.19 24 PRO B O 1
ATOM 1465 N N . ASN B 1 25 ? 4.758 -5.645 14.477 1 84.81 25 ASN B N 1
ATOM 1466 C CA . ASN B 1 25 ? 6.125 -5.344 14.883 1 84.81 25 ASN B CA 1
ATOM 1467 C C . ASN B 1 25 ? 7.09 -5.41 13.703 1 84.81 25 ASN B C 1
ATOM 1469 O O . ASN B 1 25 ? 8.07 -4.672 13.656 1 84.81 25 ASN B O 1
ATOM 1473 N N . THR B 1 26 ? 6.863 -6.402 12.898 1 85.06 26 THR B N 1
ATOM 1474 C CA . THR B 1 26 ? 7.707 -6.57 11.719 1 85.06 26 THR B CA 1
ATOM 1475 C C . THR B 1 26 ? 6.855 -6.758 10.469 1 85.06 26 THR B C 1
ATOM 1477 O O . THR B 1 26 ? 5.863 -7.488 10.484 1 85.06 26 THR B O 1
ATOM 1480 N N . GLU B 1 27 ? 7.188 -5.961 9.508 1 90.25 27 GLU B N 1
ATOM 1481 C CA . GLU B 1 27 ? 6.504 -6.125 8.227 1 90.25 27 GLU B CA 1
ATOM 1482 C C . GLU B 1 27 ? 7.488 -6.035 7.066 1 90.25 27 GLU B C 1
ATOM 1484 O O . GLU B 1 27 ? 8.57 -5.469 7.203 1 90.25 27 GLU B O 1
ATOM 1489 N N . GLU B 1 28 ? 7.172 -6.738 6.109 1 90.62 28 GLU B N 1
ATOM 1490 C CA . GLU B 1 28 ? 7.922 -6.66 4.859 1 90.62 28 GLU B CA 1
ATOM 1491 C C . GLU B 1 28 ? 7.109 -5.973 3.768 1 90.62 28 GLU B C 1
ATOM 1493 O O . GLU B 1 28 ? 5.996 -6.398 3.455 1 90.62 28 GLU B O 1
ATOM 1498 N N . VAL B 1 29 ? 7.637 -4.832 3.359 1 87.31 29 VAL B N 1
ATOM 1499 C CA . VAL B 1 29 ? 7.004 -4.082 2.281 1 87.31 29 VAL B CA 1
ATOM 1500 C C . VAL B 1 29 ? 7.863 -4.16 1.021 1 87.31 29 VAL B C 1
ATOM 1502 O O . VAL B 1 29 ? 9.086 -4.043 1.088 1 87.31 29 VAL B O 1
ATOM 1505 N N . CYS B 1 30 ? 7.176 -4.395 -0.129 1 87.38 30 CYS B N 1
ATOM 1506 C CA . CYS B 1 30 ? 7.906 -4.488 -1.389 1 87.38 30 CYS B CA 1
ATOM 1507 C C . CYS B 1 30 ? 7.18 -3.738 -2.498 1 87.38 30 CYS B C 1
ATOM 1509 O O . CYS B 1 30 ? 6.039 -4.066 -2.83 1 87.38 30 CYS B O 1
ATOM 1511 N N . ASP B 1 31 ? 7.773 -2.684 -3.041 1 76.19 31 ASP B N 1
ATOM 1512 C CA . ASP B 1 31 ? 7.242 -1.973 -4.199 1 76.19 31 ASP B CA 1
ATOM 1513 C C . ASP B 1 31 ? 8.023 -2.322 -5.465 1 76.19 31 ASP B C 1
ATOM 1515 O O . ASP B 1 31 ? 7.836 -1.688 -6.508 1 76.19 31 ASP B O 1
ATOM 1519 N N . PHE B 1 32 ? 8.922 -3.191 -5.375 1 83.38 32 PHE B N 1
ATOM 1520 C CA . PHE B 1 32 ? 9.695 -3.775 -6.461 1 83.38 32 PHE B CA 1
ATOM 1521 C C . PHE B 1 32 ? 10.648 -2.748 -7.059 1 83.38 32 PHE B C 1
ATOM 1523 O O . PHE B 1 32 ? 11.062 -2.875 -8.211 1 83.38 32 PHE B O 1
ATOM 1530 N N . GLU B 1 33 ? 10.992 -1.748 -6.27 1 74.94 33 GLU B N 1
ATOM 1531 C CA . GLU B 1 33 ? 11.852 -0.676 -6.766 1 74.94 33 GLU B CA 1
ATOM 1532 C C . GLU B 1 33 ? 13.32 -0.992 -6.531 1 74.94 33 GLU B C 1
ATOM 1534 O O . GLU B 1 33 ? 14.195 -0.487 -7.242 1 74.94 33 GLU B O 1
ATOM 1539 N N . SER B 1 34 ? 13.547 -1.787 -5.496 1 77 34 SER B N 1
ATOM 1540 C CA . SER B 1 34 ? 14.938 -2.109 -5.211 1 77 34 SER B CA 1
ATOM 1541 C C . SER B 1 34 ? 15.516 -3.049 -6.262 1 77 34 SER B C 1
ATOM 1543 O O . SER B 1 34 ? 14.789 -3.852 -6.852 1 77 34 SER B O 1
ATOM 1545 N N . ALA B 1 35 ? 16.766 -2.969 -6.434 1 78.25 35 ALA B N 1
ATOM 1546 C CA . ALA B 1 35 ? 17.453 -3.768 -7.441 1 78.25 35 ALA B CA 1
ATOM 1547 C C . ALA B 1 35 ? 17.25 -5.262 -7.195 1 78.25 35 ALA B C 1
ATOM 1549 O O . ALA B 1 35 ? 17.156 -6.047 -8.141 1 78.25 35 ALA B O 1
ATOM 1550 N N . ASP B 1 36 ? 17.203 -5.641 -5.957 1 87.38 36 ASP B N 1
ATOM 1551 C CA . ASP B 1 36 ? 17.047 -7.059 -5.641 1 87.38 36 ASP B CA 1
ATOM 1552 C C . ASP B 1 36 ? 15.586 -7.465 -5.613 1 87.38 36 ASP B C 1
ATOM 1554 O O . ASP B 1 36 ? 15.25 -8.578 -5.211 1 87.38 36 ASP B O 1
ATOM 1558 N N . VAL B 1 37 ? 14.672 -6.594 -5.953 1 88.62 37 VAL B N 1
ATOM 1559 C CA . VAL B 1 37 ? 13.227 -6.82 -6.016 1 88.62 37 VAL B CA 1
ATOM 1560 C C . VAL B 1 37 ? 12.75 -7.441 -4.707 1 88.62 37 VAL B C 1
ATOM 1562 O O . VAL B 1 37 ? 12 -8.43 -4.719 1 88.62 37 VAL B O 1
ATOM 1565 N N . CYS B 1 38 ? 13.297 -6.965 -3.621 1 90.44 38 CYS B N 1
ATOM 1566 C CA . CYS B 1 38 ? 12.922 -7.355 -2.266 1 90.44 38 CYS B CA 1
ATOM 1567 C C . CYS B 1 38 ? 13.258 -8.82 -2.008 1 90.44 38 CYS B C 1
ATOM 1569 O O . CYS B 1 38 ? 12.641 -9.461 -1.151 1 90.44 38 CYS B O 1
ATOM 1571 N N . GLY B 1 39 ? 14.117 -9.422 -2.799 1 93.44 39 GLY B N 1
ATOM 1572 C CA . GLY B 1 39 ? 14.531 -10.805 -2.594 1 93.44 39 GLY B CA 1
ATOM 1573 C C . GLY B 1 39 ? 13.656 -11.805 -3.322 1 93.44 39 GLY B C 1
ATOM 1574 O O . GLY B 1 39 ? 13.836 -13.016 -3.182 1 93.44 39 GLY B O 1
ATOM 1575 N N . TYR B 1 40 ? 12.703 -11.297 -4.113 1 94.75 40 TYR B N 1
ATOM 1576 C CA . TYR B 1 40 ? 11.859 -12.219 -4.859 1 94.75 40 TYR B CA 1
ATOM 1577 C C . TYR B 1 40 ? 12.641 -12.867 -6 1 94.75 40 TYR B C 1
ATOM 1579 O O . TYR B 1 40 ? 13.469 -12.219 -6.645 1 94.75 40 TYR B O 1
ATOM 1587 N N . GLU B 1 41 ? 12.305 -14.156 -6.23 1 93.31 41 GLU B N 1
ATOM 1588 C CA . GLU B 1 41 ? 12.703 -14.797 -7.48 1 93.31 41 GLU B CA 1
ATOM 1589 C C . GLU B 1 41 ? 11.734 -14.461 -8.609 1 93.31 41 GLU B C 1
ATOM 1591 O O . GLU B 1 41 ? 10.594 -14.93 -8.617 1 93.31 41 GLU B O 1
ATOM 1596 N N . VAL B 1 42 ? 12.148 -13.758 -9.594 1 89.88 42 VAL B N 1
ATOM 1597 C CA . VAL B 1 42 ? 11.242 -13.062 -10.5 1 89.88 42 VAL B CA 1
ATOM 1598 C C . VAL B 1 42 ? 10.953 -13.93 -11.719 1 89.88 42 VAL B C 1
ATOM 1600 O O . VAL B 1 42 ? 9.938 -13.742 -12.398 1 89.88 42 VAL B O 1
ATOM 1603 N N . GLY B 1 43 ? 11.789 -14.82 -12.086 1 87.25 43 GLY B N 1
ATOM 1604 C CA . GLY B 1 43 ? 11.547 -15.641 -13.266 1 87.25 43 GLY B CA 1
ATOM 1605 C C . GLY B 1 43 ? 11.297 -14.82 -14.516 1 87.25 43 GLY B C 1
ATOM 1606 O O . GLY B 1 43 ? 12.094 -13.945 -14.859 1 87.25 43 GLY B O 1
ATOM 1607 N N . ALA B 1 44 ? 10.133 -15.055 -15.125 1 86.25 44 ALA B N 1
ATOM 1608 C CA . ALA B 1 44 ? 9.781 -14.375 -16.375 1 86.25 44 ALA B CA 1
ATOM 1609 C C . ALA B 1 44 ? 9.109 -13.031 -16.094 1 86.25 44 ALA B C 1
ATOM 1611 O O . ALA B 1 44 ? 8.789 -12.289 -17.016 1 86.25 44 ALA B O 1
ATOM 1612 N N . TRP B 1 45 ? 8.906 -12.828 -14.828 1 88.62 45 TRP B N 1
ATOM 1613 C CA . TRP B 1 45 ? 8.289 -11.555 -14.469 1 88.62 45 TRP B CA 1
ATOM 1614 C C . TRP B 1 45 ? 9.242 -10.391 -14.734 1 88.62 45 TRP B C 1
ATOM 1616 O O . TRP B 1 45 ? 10.461 -10.531 -14.594 1 88.62 45 TRP B O 1
ATOM 1626 N N . LYS B 1 46 ? 8.602 -9.25 -15.07 1 84 46 LYS B N 1
ATOM 1627 C CA . LYS B 1 46 ? 9.391 -8.062 -15.398 1 84 46 LYS B CA 1
ATOM 1628 C C . LYS B 1 46 ? 8.992 -6.875 -14.531 1 84 46 LYS B C 1
ATOM 1630 O O . LYS B 1 46 ? 7.809 -6.652 -14.273 1 84 46 LYS B O 1
ATOM 1635 N N . VAL B 1 47 ? 9.992 -6.227 -14.031 1 80.75 47 VAL B N 1
ATOM 1636 C CA . VAL B 1 47 ? 9.734 -5.008 -13.273 1 80.75 47 VAL B CA 1
ATOM 1637 C C . VAL B 1 47 ? 9.492 -3.842 -14.227 1 80.75 47 VAL B C 1
ATOM 1639 O O . VAL B 1 47 ? 10.258 -3.635 -15.172 1 80.75 47 VAL B O 1
ATOM 1642 N N . ASN B 1 48 ? 8.273 -3.283 -13.938 1 71 48 ASN B N 1
ATOM 1643 C CA . ASN B 1 48 ? 8 -2.072 -14.703 1 71 48 ASN B CA 1
ATOM 1644 C C . ASN B 1 48 ? 8.672 -0.852 -14.086 1 71 48 ASN B C 1
ATOM 1646 O O . ASN B 1 48 ? 8.516 -0.59 -12.891 1 71 48 ASN B O 1
ATOM 1650 N N . THR B 1 49 ? 9.633 -0.301 -14.695 1 53.31 49 THR B N 1
ATOM 1651 C CA . THR B 1 49 ? 10.328 0.868 -14.172 1 53.31 49 THR B CA 1
ATOM 1652 C C . THR B 1 49 ? 9.797 2.148 -14.805 1 53.31 49 THR B C 1
ATOM 1654 O O . THR B 1 49 ? 9.539 2.188 -16.016 1 53.31 49 THR B O 1
ATOM 1657 N N . ALA B 1 50 ? 9.016 2.877 -13.922 1 48.44 50 ALA B N 1
ATOM 1658 C CA . ALA B 1 50 ? 8.539 4.168 -14.422 1 48.44 50 ALA B CA 1
ATOM 1659 C C . ALA B 1 50 ? 9.711 5.047 -14.852 1 48.44 50 ALA B C 1
ATOM 1661 O O . ALA B 1 50 ? 10.742 5.094 -14.18 1 48.44 50 ALA B O 1
ATOM 1662 N N . LEU B 1 51 ? 9.727 5.359 -16.109 1 42.44 51 LEU B N 1
ATOM 1663 C CA . LEU B 1 51 ? 10.656 6.387 -16.562 1 42.44 51 LEU B CA 1
ATOM 1664 C C . LEU B 1 51 ? 10.141 7.777 -16.219 1 42.44 51 LEU B C 1
ATOM 1666 O O . LEU B 1 51 ? 8.93 8.031 -16.281 1 42.44 51 LEU B O 1
ATOM 1670 N N . TYR B 1 52 ? 10.625 8.469 -15.109 1 38.06 52 TYR B N 1
ATOM 1671 C CA . TYR B 1 52 ? 10.32 9.867 -14.836 1 38.06 52 TYR B CA 1
ATOM 1672 C C . TYR B 1 52 ? 10.711 10.75 -16.016 1 38.06 52 TYR B C 1
ATOM 1674 O O . TYR B 1 52 ? 11.812 10.625 -16.562 1 38.06 52 TYR B O 1
ATOM 1682 N N . PHE B 1 53 ? 9.492 11.273 -16.766 1 35.5 53 PHE B N 1
ATOM 1683 C CA . PHE B 1 53 ? 9.773 12.336 -17.719 1 35.5 53 PHE B CA 1
ATOM 1684 C C . PHE B 1 53 ? 9.648 13.703 -17.062 1 35.5 53 PHE B C 1
ATOM 1686 O O . PHE B 1 53 ? 8.695 13.953 -16.328 1 35.5 53 PHE B O 1
ATOM 1693 N N . TYR B 1 54 ? 10.641 14.359 -16.453 1 33.88 54 TYR B N 1
ATOM 1694 C CA . TYR B 1 54 ? 10.562 15.789 -16.203 1 33.88 54 TYR B CA 1
ATOM 1695 C C . TYR B 1 54 ? 10.656 16.594 -17.484 1 33.88 54 TYR B C 1
ATOM 1697 O O . TYR B 1 54 ? 11.539 16.344 -18.312 1 33.88 54 TYR B O 1
ATOM 1705 N N . THR B 1 55 ? 9.453 16.844 -18.172 1 31.48 55 THR B N 1
ATOM 1706 C CA . THR B 1 55 ? 9.539 17.797 -19.266 1 31.48 55 THR B CA 1
ATOM 1707 C C . THR B 1 55 ? 9.797 19.203 -18.75 1 31.48 55 THR B C 1
ATOM 1709 O O . THR B 1 55 ? 9.18 19.641 -17.781 1 31.48 55 THR B O 1
ATOM 1712 N N . THR B 1 56 ? 11.047 19.797 -18.734 1 30.86 56 THR B N 1
ATOM 1713 C CA . THR B 1 56 ? 11.25 21.234 -18.766 1 30.86 56 THR B CA 1
ATOM 1714 C C . THR B 1 56 ? 10.656 21.844 -20.031 1 30.86 56 THR B C 1
ATOM 1716 O O . THR B 1 56 ? 10.531 21.172 -21.062 1 30.86 56 THR B O 1
ATOM 1719 N N . THR B 1 57 ? 9.922 23.047 -20.172 1 32.34 57 THR B N 1
ATOM 1720 C CA . THR B 1 57 ? 9.68 23.797 -21.391 1 32.34 57 THR B CA 1
ATOM 1721 C C . THR B 1 57 ? 10.852 23.656 -22.359 1 32.34 57 THR B C 1
ATOM 1723 O O . THR B 1 57 ? 10.672 23.75 -23.578 1 32.34 57 THR B O 1
ATOM 1726 N N . GLY B 1 58 ? 11.984 24.406 -22.547 1 31.23 58 GLY B N 1
ATOM 1727 C CA . GLY B 1 58 ? 12.461 24.688 -23.891 1 31.23 58 GLY B CA 1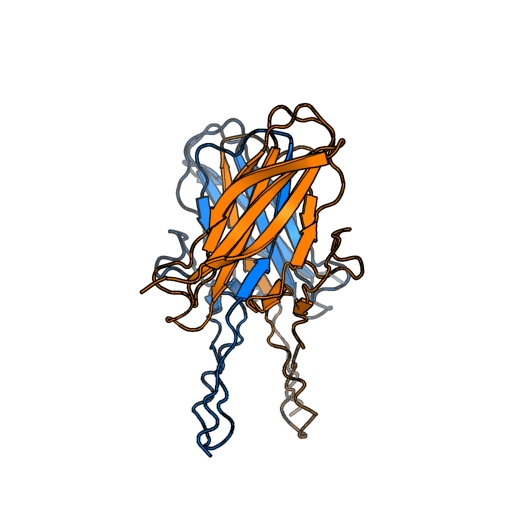
ATOM 1728 C C . GLY B 1 58 ? 12.641 23.438 -24.734 1 31.23 58 GLY B C 1
ATOM 1729 O O . GLY B 1 58 ? 12.219 23.391 -25.891 1 31.23 58 GLY B O 1
ATOM 1730 N N . VAL B 1 59 ? 14.023 22.875 -25.062 1 30.91 59 VAL B N 1
ATOM 1731 C CA . VAL B 1 59 ? 14.336 21.906 -26.109 1 30.91 59 VAL B CA 1
ATOM 1732 C C . VAL B 1 59 ? 13.719 20.547 -25.766 1 30.91 59 VAL B C 1
ATOM 1734 O O . VAL B 1 59 ? 13.453 20.266 -24.594 1 30.91 59 VAL B O 1
ATOM 1737 N N . GLU B 1 60 ? 13.469 19.734 -26.953 1 31.95 60 GLU B N 1
ATOM 1738 C CA . GLU B 1 60 ? 12.938 18.422 -27.266 1 31.95 60 GLU B CA 1
ATOM 1739 C C . GLU B 1 60 ? 13.422 17.375 -26.281 1 31.95 60 GLU B C 1
ATOM 1741 O O . GLU B 1 60 ? 13.078 16.188 -26.391 1 31.95 60 GLU B O 1
ATOM 1746 N N . ALA B 1 61 ? 13.898 17.75 -25.156 1 30.67 61 ALA B N 1
ATOM 1747 C CA . ALA B 1 61 ? 14.688 16.578 -24.781 1 30.67 61 ALA B CA 1
ATOM 1748 C C . ALA B 1 61 ? 13.859 15.297 -24.875 1 30.67 61 ALA B C 1
ATOM 1750 O O . ALA B 1 61 ? 12.625 15.344 -24.797 1 30.67 61 ALA B O 1
ATOM 1751 N N . ASP B 1 62 ? 14.5 14.102 -25.359 1 29.64 62 ASP B N 1
ATOM 1752 C CA . ASP B 1 62 ? 14.258 12.664 -25.438 1 29.64 62 ASP B CA 1
ATOM 1753 C C . ASP B 1 62 ? 13.367 12.195 -24.281 1 29.64 62 ASP B C 1
ATOM 1755 O O . ASP B 1 62 ? 13.586 12.57 -23.141 1 29.64 62 ASP B O 1
ATOM 1759 N N . VAL B 1 63 ? 12.18 12.062 -24.609 1 33.81 63 VAL B N 1
ATOM 1760 C CA . VAL B 1 63 ? 10.898 11.672 -24.016 1 33.81 63 VAL B CA 1
ATOM 1761 C C . VAL B 1 63 ? 11.078 10.383 -23.203 1 33.81 63 VAL B C 1
ATOM 1763 O O . VAL B 1 63 ? 10.203 10.008 -22.422 1 33.81 63 VAL B O 1
ATOM 1766 N N . THR B 1 64 ? 12.195 9.984 -22.688 1 29.34 64 THR B N 1
ATOM 1767 C CA . THR B 1 64 ? 11.906 8.609 -22.281 1 29.34 64 THR B CA 1
ATOM 1768 C C . THR B 1 64 ? 10.633 8.555 -21.438 1 29.34 64 THR B C 1
ATOM 1770 O O . THR B 1 64 ? 10.273 9.531 -20.766 1 29.34 64 THR B O 1
ATOM 1773 N N . THR B 1 65 ? 9.656 7.75 -21.828 1 32 65 THR B N 1
ATOM 1774 C CA . THR B 1 65 ? 8.297 7.285 -21.594 1 32 65 THR B CA 1
ATOM 1775 C C . THR B 1 65 ? 7.996 7.25 -20.094 1 32 65 THR B C 1
ATOM 1777 O O . THR B 1 65 ? 6.887 6.914 -19.688 1 32 65 THR B O 1
ATOM 1780 N N . GLY B 1 66 ? 8.969 7.188 -19.172 1 33.28 66 GLY B N 1
ATOM 1781 C CA . GLY B 1 66 ? 8.508 6.328 -18.094 1 33.28 66 GLY B CA 1
ATOM 1782 C C . GLY B 1 66 ? 7.418 6.957 -17.25 1 33.28 66 GLY B C 1
ATOM 1783 O O . GLY B 1 66 ? 7.297 8.18 -17.203 1 33.28 66 GLY B O 1
ATOM 1784 N N . THR B 1 67 ? 6.207 6.648 -17.469 1 34.66 67 THR B N 1
ATOM 1785 C CA . THR B 1 67 ? 5.047 6.965 -16.641 1 34.66 67 THR B CA 1
ATOM 1786 C C . THR B 1 67 ? 5.438 7.047 -15.172 1 34.66 67 THR B C 1
ATOM 1788 O O . THR B 1 67 ? 6.438 6.457 -14.758 1 34.66 67 THR B O 1
ATOM 1791 N N . GLU B 1 68 ? 5.371 8.195 -14.555 1 41.38 68 GLU B N 1
ATOM 1792 C CA . GLU B 1 68 ? 5.418 8.289 -13.102 1 41.38 68 GLU B CA 1
ATOM 1793 C C . GLU B 1 68 ? 4.832 7.039 -12.453 1 41.38 68 GLU B C 1
ATOM 1795 O O . GLU B 1 68 ? 4.59 7.016 -11.242 1 41.38 68 GLU B O 1
ATOM 1800 N N . GLN B 1 69 ? 4.438 6.102 -13.352 1 44.84 69 GLN B N 1
ATOM 1801 C CA . GLN B 1 69 ? 3.832 4.934 -12.727 1 44.84 69 GLN B CA 1
ATOM 1802 C C . GLN B 1 69 ? 4.809 4.262 -11.758 1 44.84 69 GLN B C 1
ATOM 1804 O O . GLN B 1 69 ? 6.004 4.172 -12.047 1 44.84 69 GLN B O 1
ATOM 1809 N N . GLY B 1 70 ? 4.523 4.457 -10.422 1 51.75 70 GLY 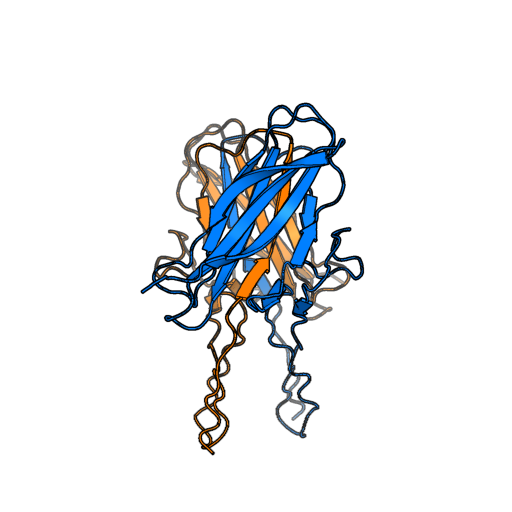B N 1
ATOM 1810 C CA . GLY B 1 70 ? 5.27 3.686 -9.445 1 51.75 70 GLY B CA 1
ATOM 1811 C C . GLY B 1 70 ? 5.758 2.352 -9.984 1 51.75 70 GLY B C 1
ATOM 1812 O O . GLY B 1 70 ? 5.402 1.959 -11.094 1 51.75 70 GLY B O 1
ATOM 1813 N N . HIS B 1 71 ? 6.867 1.782 -9.703 1 62.75 71 HIS B N 1
ATOM 1814 C CA . HIS B 1 71 ? 7.398 0.466 -10.039 1 62.75 71 HIS B CA 1
ATOM 1815 C C . HIS B 1 71 ? 6.438 -0.64 -9.617 1 62.75 71 HIS B C 1
ATOM 1817 O O . HIS B 1 71 ? 5.812 -0.554 -8.555 1 62.75 71 HIS B O 1
ATOM 1823 N N . TYR B 1 72 ? 5.973 -1.419 -10.625 1 80.69 72 TYR B N 1
ATOM 1824 C CA . TYR B 1 72 ? 5.285 -2.68 -10.383 1 80.69 72 TYR B CA 1
ATOM 1825 C C . TYR B 1 72 ? 5.918 -3.814 -11.172 1 80.69 72 TYR B C 1
ATOM 1827 O O . TYR B 1 72 ? 6.797 -3.582 -12.008 1 80.69 72 TYR B O 1
ATOM 1835 N N . ILE B 1 73 ? 5.523 -5.047 -10.836 1 84.88 73 ILE B N 1
ATOM 1836 C CA . ILE B 1 73 ? 6.039 -6.211 -11.547 1 84.88 73 ILE B CA 1
ATOM 1837 C C . ILE B 1 73 ? 4.902 -6.906 -12.297 1 84.88 73 ILE B C 1
ATOM 1839 O O . ILE B 1 73 ? 3.752 -6.887 -11.844 1 84.88 73 ILE B O 1
ATOM 1843 N N . HIS B 1 74 ? 5.191 -7.305 -13.523 1 86.25 74 HIS B N 1
ATOM 1844 C CA . HIS B 1 74 ? 4.137 -7.918 -14.32 1 86.25 74 HIS B CA 1
ATOM 1845 C C . HIS B 1 74 ? 4.688 -9.039 -15.195 1 86.25 74 HIS B C 1
ATOM 1847 O O . HIS B 1 74 ? 5.898 -9.133 -15.398 1 86.25 74 HIS B O 1
ATOM 1853 N N . VAL B 1 75 ? 3.832 -9.891 -15.602 1 85.75 75 VAL B N 1
ATOM 1854 C CA . VAL B 1 75 ? 4.188 -10.953 -16.547 1 85.75 75 VAL B CA 1
ATOM 1855 C C . VAL B 1 75 ? 3.098 -11.086 -17.594 1 85.75 75 VAL B C 1
ATOM 1857 O O . VAL B 1 75 ? 1.911 -10.922 -17.312 1 85.75 75 VAL B O 1
ATOM 1860 N N . ASP B 1 76 ? 3.615 -11.195 -18.781 1 77.06 76 ASP B N 1
ATOM 1861 C CA . ASP B 1 76 ? 2.678 -11.43 -19.875 1 77.06 76 ASP B CA 1
ATOM 1862 C C . ASP B 1 76 ? 2.193 -12.875 -19.875 1 77.06 76 ASP B C 1
ATOM 1864 O O . ASP B 1 76 ? 2.975 -13.797 -19.641 1 77.06 76 ASP B O 1
ATOM 1868 N N . ALA B 1 77 ? 0.826 -12.953 -19.766 1 63.66 77 ALA B N 1
A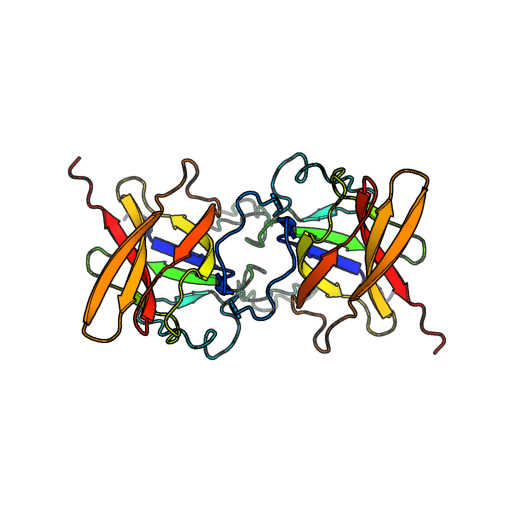TOM 1869 C CA . ALA B 1 77 ? 0.259 -14.297 -19.766 1 63.66 77 ALA B CA 1
ATOM 1870 C C . ALA B 1 77 ? 0.337 -14.93 -21.141 1 63.66 77 ALA B C 1
ATOM 1872 O O . ALA B 1 77 ? -0.186 -14.383 -22.125 1 63.66 77 ALA B O 1
ATOM 1873 N N . THR B 1 78 ? 1.396 -15.57 -21.469 1 60 78 THR B N 1
ATOM 1874 C CA . THR B 1 78 ? 1.354 -16.469 -22.625 1 60 78 THR B CA 1
ATOM 1875 C C . THR B 1 78 ? 1.015 -17.891 -22.172 1 60 78 THR B C 1
ATOM 1877 O O . THR B 1 78 ? 1.211 -18.25 -21.016 1 60 78 THR B O 1
ATOM 1880 N N . PRO B 1 79 ? 0.125 -18.672 -22.953 1 55.31 79 PRO B N 1
ATOM 1881 C CA . PRO B 1 79 ? -0.229 -20.047 -22.609 1 55.31 79 PRO B CA 1
ATOM 1882 C C . PRO B 1 79 ? 0.944 -20.828 -22.031 1 55.31 79 PRO B C 1
ATOM 1884 O O . PRO B 1 79 ? 0.739 -21.797 -21.281 1 55.31 79 PRO B O 1
ATOM 1887 N N . GLN B 1 80 ? 2.096 -20.531 -22.453 1 53.94 80 GLN B N 1
ATOM 1888 C CA . GLN B 1 80 ? 3.236 -21.375 -22.109 1 53.94 80 GLN B CA 1
ATOM 1889 C C . GLN B 1 80 ? 3.998 -20.812 -20.906 1 53.94 80 GLN B C 1
ATOM 1891 O O . GLN B 1 80 ? 4.918 -21.438 -20.391 1 53.94 80 GLN B O 1
ATOM 1896 N N . THR B 1 81 ? 3.643 -19.578 -20.625 1 54.09 81 THR B N 1
ATOM 1897 C CA . THR B 1 81 ? 4.559 -18.984 -19.656 1 54.09 81 THR B CA 1
ATOM 1898 C C . THR B 1 81 ? 4.129 -19.312 -18.219 1 54.09 81 THR B C 1
ATOM 1900 O O . THR B 1 81 ? 3.016 -18.984 -17.812 1 54.09 81 THR B O 1
ATOM 1903 N N . ASN B 1 82 ? 4.578 -20.5 -17.625 1 58.56 82 ASN B N 1
ATOM 1904 C CA . ASN B 1 82 ? 4.496 -20.734 -16.188 1 58.56 82 ASN B CA 1
ATOM 1905 C C . ASN B 1 82 ? 5.496 -19.859 -15.43 1 58.56 82 ASN B C 1
ATOM 1907 O O . ASN B 1 82 ? 6.66 -20.234 -15.281 1 58.56 82 ASN B O 1
ATOM 1911 N N . ALA B 1 83 ? 5.262 -18.609 -15.383 1 77.62 83 ALA B N 1
ATOM 1912 C CA . ALA B 1 83 ? 6.25 -17.781 -14.688 1 77.62 83 ALA B CA 1
ATOM 1913 C C . ALA B 1 83 ? 5.797 -17.469 -13.266 1 77.62 83 ALA B C 1
ATOM 1915 O O . ALA B 1 83 ? 4.645 -17.094 -13.047 1 77.62 83 ALA B O 1
ATOM 1916 N N . SER B 1 84 ? 6.633 -18.031 -12.344 1 90.69 84 SER B N 1
ATOM 1917 C CA . SER B 1 84 ? 6.348 -17.828 -10.93 1 90.69 84 SER B CA 1
ATOM 1918 C C . SER B 1 84 ? 7.176 -16.688 -10.352 1 90.69 84 SER B C 1
ATOM 1920 O O . SER B 1 84 ? 8.344 -16.516 -10.719 1 90.69 84 SER B O 1
ATOM 1922 N N . LEU B 1 85 ? 6.477 -15.828 -9.688 1 93.81 85 LEU B N 1
ATOM 1923 C CA . LEU B 1 85 ? 7.133 -14.906 -8.766 1 93.81 85 LEU B CA 1
ATOM 1924 C C . LEU B 1 85 ? 7.141 -15.469 -7.348 1 93.81 85 LEU B C 1
ATOM 1926 O O . LEU B 1 85 ? 6.078 -15.648 -6.742 1 93.81 85 LEU B O 1
ATOM 1930 N N . VAL B 1 86 ? 8.398 -15.727 -6.836 1 94.56 86 VAL B N 1
ATOM 1931 C CA . VAL B 1 86 ? 8.484 -16.484 -5.594 1 94.56 86 VAL B CA 1
ATOM 1932 C C . VAL B 1 86 ? 9.117 -15.625 -4.504 1 94.56 86 VAL B C 1
ATOM 1934 O O . VAL B 1 86 ? 10.188 -15.055 -4.699 1 94.56 86 VAL B O 1
ATOM 1937 N N . SER B 1 87 ? 8.484 -15.555 -3.359 1 96.75 87 SER B N 1
ATOM 1938 C CA . SER B 1 87 ? 8.938 -14.734 -2.236 1 96.75 87 SER B CA 1
ATOM 1939 C C . SER B 1 87 ? 10.18 -15.328 -1.59 1 96.75 87 SER B C 1
ATOM 1941 O O . SER B 1 87 ? 10.555 -16.469 -1.874 1 96.75 87 SER B O 1
ATOM 1943 N N . PRO B 1 88 ? 10.812 -14.594 -0.745 1 95.5 88 PRO B N 1
ATOM 1944 C CA . PRO B 1 88 ? 11.781 -15.211 0.16 1 95.5 88 PRO B CA 1
ATOM 1945 C C . PRO B 1 88 ? 11.164 -16.281 1.053 1 95.5 88 PRO B C 1
ATOM 1947 O O . PRO B 1 88 ? 9.938 -16.422 1.094 1 95.5 88 PRO B O 1
ATOM 1950 N N . ILE B 1 89 ? 12.047 -17.016 1.717 1 95 89 ILE B N 1
ATOM 1951 C CA . ILE B 1 89 ? 11.586 -18.094 2.58 1 95 89 ILE B CA 1
ATOM 1952 C C . ILE B 1 89 ? 11.109 -17.516 3.914 1 95 89 ILE B C 1
ATOM 1954 O O . ILE B 1 89 ? 11.781 -16.672 4.508 1 95 89 ILE B O 1
ATOM 1958 N N . TYR B 1 90 ? 9.969 -17.938 4.328 1 96 90 TYR B N 1
ATOM 1959 C CA . TYR B 1 90 ? 9.406 -17.531 5.613 1 96 90 TYR B CA 1
ATOM 1960 C C . TYR B 1 90 ? 9.398 -18.703 6.594 1 96 90 TYR B C 1
ATOM 1962 O O . TYR B 1 90 ? 9.328 -19.859 6.188 1 96 90 TYR B O 1
ATOM 1970 N N . LYS B 1 91 ? 9.398 -18.375 7.836 1 95.38 91 LYS B N 1
ATOM 1971 C CA . LYS B 1 91 ? 9.281 -19.391 8.891 1 95.38 91 LYS B CA 1
ATOM 1972 C C . LYS B 1 91 ? 7.832 -19.844 9.039 1 95.38 91 LYS B C 1
ATOM 1974 O O . LYS B 1 91 ? 6.906 -19.156 8.602 1 95.38 91 LYS B O 1
ATOM 1979 N N . PRO B 1 92 ? 7.738 -21.094 9.648 1 95.94 92 PRO B N 1
ATOM 1980 C CA . PRO B 1 92 ? 6.371 -21.531 9.938 1 95.94 92 PRO B CA 1
ATOM 1981 C C . PRO B 1 92 ? 5.566 -20.469 10.688 1 95.94 92 PRO B C 1
ATOM 1983 O O . PRO B 1 92 ? 6.125 -19.703 11.484 1 95.94 92 PRO B O 1
ATOM 1986 N N . THR B 1 93 ? 4.293 -20.422 10.367 1 95.62 93 THR B N 1
ATOM 1987 C CA . THR B 1 93 ? 3.441 -19.406 10.961 1 95.62 93 THR B CA 1
ATOM 1988 C C . THR B 1 93 ? 2.021 -19.922 11.156 1 95.62 93 THR B C 1
ATOM 1990 O O . THR B 1 93 ? 1.507 -20.672 10.328 1 95.62 93 THR B O 1
ATOM 1993 N N . SER B 1 94 ? 1.404 -19.5 12.258 1 95.5 94 SER B N 1
ATOM 1994 C CA . SER B 1 94 ? -0.006 -19.797 12.484 1 95.5 94 SER B CA 1
ATOM 1995 C C . SER B 1 94 ? -0.904 -18.766 11.805 1 95.5 94 SER B C 1
ATOM 1997 O O . SER B 1 94 ? -2.129 -18.891 11.82 1 95.5 94 SER B O 1
ATOM 1999 N N . GLY B 1 95 ? -0.29 -17.812 11.273 1 94.56 95 GLY B N 1
ATOM 2000 C CA . GLY B 1 95 ? -0.991 -16.75 10.57 1 94.56 95 GLY B CA 1
ATOM 2001 C C . GLY B 1 95 ? -0.067 -15.664 10.055 1 94.56 95 GLY B C 1
ATOM 2002 O O . GLY B 1 95 ? 0.666 -15.055 10.836 1 94.56 95 GLY B O 1
ATOM 2003 N N . ARG B 1 96 ? -0.013 -15.484 8.797 1 94.38 96 ARG B N 1
ATOM 2004 C CA . ARG B 1 96 ? 0.678 -14.375 8.148 1 94.38 96 ARG B CA 1
ATOM 2005 C C . ARG B 1 96 ? -0.229 -13.688 7.137 1 94.38 96 ARG B C 1
ATOM 2007 O O . ARG B 1 96 ? -0.824 -14.336 6.277 1 94.38 96 ARG B O 1
ATOM 2014 N N . CYS B 1 97 ? -0.279 -12.383 7.34 1 95.62 97 CYS B N 1
ATOM 2015 C CA . CYS B 1 97 ? -1.143 -11.617 6.445 1 95.62 97 CYS B CA 1
ATOM 2016 C C . CYS B 1 97 ? -0.368 -11.125 5.23 1 95.62 97 CYS B C 1
ATOM 2018 O O . CYS B 1 97 ? 0.696 -10.516 5.371 1 95.62 97 CYS B O 1
ATOM 2020 N N . LEU B 1 98 ? -0.857 -11.477 4.047 1 96.06 98 LEU B N 1
ATOM 2021 C CA . LEU B 1 98 ? -0.317 -11.016 2.771 1 96.06 98 LEU B CA 1
ATOM 2022 C C . LEU B 1 98 ? -1.274 -10.047 2.094 1 96.06 98 LEU B C 1
ATOM 2024 O O . LEU B 1 98 ? -2.453 -10.359 1.903 1 96.06 98 LEU B O 1
ATOM 2028 N N . LYS B 1 99 ? -0.823 -8.867 1.783 1 92.12 99 LYS B N 1
ATOM 2029 C CA . LYS B 1 99 ? -1.587 -7.84 1.077 1 92.12 99 LYS B CA 1
ATOM 2030 C C . LYS B 1 99 ? -0.837 -7.348 -0.157 1 92.12 99 LYS B C 1
ATOM 2032 O O . LYS B 1 99 ? 0.39 -7.234 -0.141 1 92.12 99 LYS B O 1
ATOM 2037 N N . PHE B 1 100 ? -1.635 -7.078 -1.172 1 90.06 100 PHE B N 1
ATOM 2038 C CA . PHE B 1 100 ? -1.01 -6.598 -2.398 1 90.06 100 PHE B CA 1
ATOM 2039 C C . PHE B 1 100 ? -2.045 -5.965 -3.32 1 90.06 100 PHE B C 1
ATOM 2041 O O . PHE B 1 100 ? -3.244 -6.219 -3.184 1 90.06 100 PHE B O 1
ATOM 2048 N N . TYR B 1 101 ? -1.541 -5.113 -4.207 1 85.94 101 TYR B N 1
ATOM 2049 C CA . TYR B 1 101 ? -2.363 -4.66 -5.32 1 85.94 101 TYR B CA 1
ATOM 2050 C C . TYR B 1 101 ? -2.1 -5.5 -6.566 1 85.94 101 TYR B C 1
ATOM 2052 O O . TYR B 1 101 ? -0.956 -5.859 -6.848 1 85.94 101 TYR B O 1
ATOM 2060 N N . TYR B 1 102 ? -3.197 -5.812 -7.277 1 86.81 102 TYR B N 1
ATOM 2061 C CA . TYR B 1 102 ? -3.014 -6.617 -8.477 1 86.81 102 TYR B CA 1
ATOM 2062 C C . TYR B 1 102 ? -3.902 -6.117 -9.609 1 86.81 102 TYR B C 1
ATOM 2064 O O . TYR B 1 102 ? -4.887 -5.414 -9.375 1 86.81 102 TYR B O 1
ATOM 2072 N N . ARG B 1 103 ? -3.416 -6.441 -10.773 1 82.56 103 ARG B N 1
ATOM 2073 C CA . ARG B 1 103 ? -4.184 -6.184 -11.984 1 82.56 103 ARG B CA 1
ATOM 2074 C C . ARG B 1 103 ? -4.105 -7.367 -12.945 1 82.56 103 ARG B C 1
ATOM 2076 O O . ARG B 1 103 ? -3.027 -7.922 -13.164 1 82.56 103 ARG B O 1
ATOM 2083 N N . VAL B 1 104 ? -5.262 -7.77 -13.367 1 82.12 104 VAL B N 1
ATOM 2084 C CA . VAL B 1 104 ? -5.332 -8.75 -14.445 1 82.12 104 VAL B CA 1
ATOM 2085 C C . VAL B 1 104 ? -5.836 -8.078 -15.727 1 82.12 104 VAL B C 1
ATOM 2087 O O . VAL B 1 104 ? -6.871 -7.414 -15.719 1 82.12 104 VAL B O 1
ATOM 2090 N N . TYR B 1 105 ? -5.031 -8.156 -16.656 1 74.75 105 TYR B N 1
ATOM 2091 C CA . TYR B 1 105 ? -5.41 -7.441 -17.859 1 74.75 105 TYR B CA 1
ATOM 2092 C C . TYR B 1 105 ? -5.242 -8.328 -19.094 1 74.75 105 TYR B C 1
ATOM 2094 O O . TYR B 1 105 ? -4.535 -9.336 -19.047 1 74.75 105 TYR B O 1
ATOM 2102 N N . GLY B 1 106 ? -5.773 -7.922 -20.188 1 69.94 106 GLY B N 1
ATOM 2103 C CA . GLY B 1 106 ? -5.652 -8.68 -21.422 1 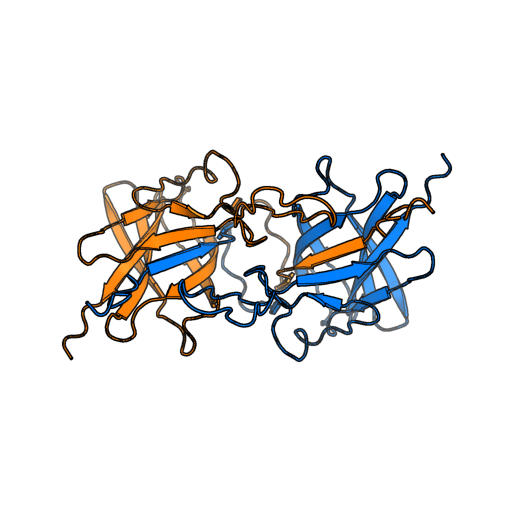69.94 106 GLY B CA 1
ATOM 2104 C C . GLY B 1 106 ? -6.941 -8.734 -22.203 1 69.94 106 GLY B C 1
ATOM 2105 O O . GLY B 1 106 ? -7.906 -8.031 -21.891 1 69.94 106 GLY B O 1
ATOM 2106 N N . ASN B 1 107 ? -6.711 -9.43 -23.25 1 62 107 ASN B N 1
ATOM 2107 C CA . ASN B 1 107 ? -7.824 -9.57 -24.188 1 62 107 ASN B CA 1
ATOM 2108 C C . ASN B 1 107 ? -8.953 -10.414 -23.594 1 62 107 ASN B C 1
ATOM 2110 O O . ASN B 1 107 ? -8.695 -11.375 -22.859 1 62 107 ASN B O 1
ATOM 2114 N N . ILE B 1 108 ? -10.18 -9.836 -23.719 1 54.97 108 ILE B N 1
ATOM 2115 C CA . ILE B 1 108 ? -11.445 -10.375 -23.219 1 54.97 108 ILE B CA 1
ATOM 2116 C C . ILE B 1 108 ? -11.508 -11.875 -23.5 1 54.97 108 ILE B C 1
ATOM 2118 O O . ILE B 1 108 ? -12.117 -12.633 -22.734 1 54.97 108 ILE B O 1
ATOM 2122 N N . LYS B 1 109 ? -10.953 -12.297 -24.672 1 58.34 109 LYS B N 1
ATOM 2123 C CA . LYS B 1 109 ? -11.148 -13.695 -25.031 1 58.34 109 LYS B CA 1
ATOM 2124 C C . LYS B 1 109 ? -10.328 -14.617 -24.125 1 58.34 109 LYS B C 1
ATOM 2126 O O . LYS B 1 109 ? -10.617 -15.812 -24.031 1 58.34 109 LYS B O 1
ATOM 2131 N N . ASP B 1 110 ? -9.305 -14.07 -23.469 1 61.25 110 ASP B N 1
ATOM 2132 C CA . ASP B 1 110 ? -8.438 -14.875 -22.609 1 61.25 110 ASP B CA 1
ATOM 2133 C C . ASP B 1 110 ? -8.648 -14.523 -21.141 1 61.25 110 ASP B C 1
ATOM 2135 O O . ASP B 1 110 ? -8.781 -13.352 -20.781 1 61.25 110 ASP B O 1
ATOM 2139 N N . THR B 1 111 ? -9.094 -15.547 -20.391 1 67.88 111 THR B N 1
ATOM 2140 C CA . THR B 1 111 ? -9.266 -15.32 -18.969 1 67.88 111 THR B CA 1
ATOM 2141 C C . THR B 1 111 ? -7.957 -15.547 -18.219 1 67.88 111 THR B C 1
ATOM 2143 O O . THR B 1 111 ? -7.301 -16.578 -18.406 1 67.88 111 THR B O 1
ATOM 2146 N N . PHE B 1 112 ? -7.414 -14.578 -17.766 1 78.38 112 PHE B N 1
ATOM 2147 C CA . PHE B 1 112 ? -6.211 -14.625 -16.938 1 78.38 112 PHE B CA 1
ATOM 2148 C C . PHE B 1 112 ? -6.559 -14.453 -15.469 1 78.38 112 PHE B C 1
ATOM 2150 O O . PHE B 1 112 ? -7.566 -13.828 -15.133 1 78.38 112 PHE B O 1
ATOM 2157 N N . ALA B 1 113 ? -5.777 -15.211 -14.68 1 85.56 113 ALA B N 1
ATOM 2158 C CA . ALA B 1 113 ? -5.945 -15.047 -13.242 1 85.56 113 ALA B CA 1
ATOM 2159 C C . ALA B 1 113 ? -4.598 -14.969 -12.531 1 85.56 113 ALA B C 1
ATOM 2161 O O . ALA B 1 113 ? -3.6 -15.5 -13.031 1 85.56 113 ALA B O 1
ATOM 2162 N N . LEU B 1 114 ? -4.633 -14.219 -11.492 1 89.88 114 LEU B N 1
ATOM 2163 C CA . LEU B 1 114 ? -3.504 -14.273 -10.57 1 89.88 114 LEU B CA 1
ATOM 2164 C C . LEU B 1 114 ? -3.703 -15.367 -9.531 1 89.88 114 LEU B C 1
ATOM 2166 O O . LEU B 1 114 ? -4.727 -15.406 -8.844 1 89.88 114 LEU B O 1
ATOM 2170 N N . LEU B 1 115 ? -2.799 -16.266 -9.516 1 92.12 115 LEU B N 1
ATOM 2171 C CA . LEU B 1 115 ? -2.848 -17.344 -8.531 1 92.12 115 LEU B CA 1
ATOM 2172 C C . LEU B 1 115 ? -1.843 -17.094 -7.41 1 92.12 115 LEU B C 1
ATOM 2174 O O . LEU B 1 115 ? -0.704 -16.703 -7.668 1 92.12 115 LEU B O 1
ATOM 2178 N N . VAL B 1 116 ? -2.291 -17.281 -6.188 1 95.69 116 VAL B N 1
ATOM 2179 C CA . VAL B 1 116 ? -1.407 -17.234 -5.027 1 95.69 116 VAL B CA 1
ATOM 2180 C C . VAL B 1 116 ? -1.325 -18.625 -4.391 1 95.69 116 VAL B C 1
ATOM 2182 O O . VAL B 1 116 ? -2.346 -19.203 -3.992 1 95.69 116 VAL B O 1
ATOM 2185 N N . SER B 1 117 ? -0.075 -19.109 -4.336 1 96.12 117 SER B N 1
ATOM 2186 C CA . SER B 1 117 ? 0.133 -20.438 -3.789 1 96.12 117 SER B CA 1
ATOM 2187 C C . SER B 1 117 ? 1.149 -20.422 -2.652 1 96.12 117 SER B C 1
ATOM 2189 O O . SER B 1 117 ? 1.894 -19.453 -2.496 1 96.12 117 SER B O 1
ATOM 2191 N N . LEU B 1 118 ? 1.027 -21.469 -1.871 1 96.5 118 LEU B N 1
ATOM 2192 C CA . LEU B 1 118 ? 1.993 -21.734 -0.808 1 96.5 118 LEU B CA 1
ATOM 2193 C C . LEU B 1 118 ? 2.906 -22.891 -1.17 1 96.5 118 LEU B C 1
ATOM 2195 O O . LEU B 1 118 ? 2.434 -24 -1.413 1 96.5 118 LEU B O 1
ATOM 2199 N N . ARG B 1 119 ? 4.203 -22.547 -1.274 1 96.12 119 ARG B N 1
ATOM 2200 C CA . ARG B 1 119 ? 5.199 -23.594 -1.5 1 96.12 119 ARG B CA 1
ATOM 2201 C C . ARG B 1 119 ? 5.949 -23.922 -0.213 1 96.12 119 ARG B C 1
ATOM 2203 O O . ARG B 1 119 ? 6.707 -23.094 0.3 1 96.12 119 ARG B O 1
ATOM 2210 N N . GLN B 1 120 ? 5.715 -25.078 0.277 1 95.94 120 GLN B N 1
ATOM 2211 C CA . GLN B 1 120 ? 6.309 -25.469 1.552 1 95.94 120 GLN B CA 1
ATOM 2212 C C . GLN B 1 120 ? 7.609 -26.234 1.341 1 95.94 120 GLN B C 1
ATOM 2214 O O . GLN B 1 120 ? 7.789 -26.891 0.311 1 95.94 120 GLN B O 1
ATOM 2219 N N . GLU B 1 121 ? 8.461 -26 2.299 1 90.81 121 GLU B N 1
ATOM 2220 C CA . GLU B 1 121 ? 9.688 -26.797 2.27 1 90.81 121 GLU B CA 1
ATOM 2221 C C . GLU B 1 121 ? 9.375 -28.281 2.217 1 90.81 121 GLU B C 1
ATOM 2223 O O . GLU B 1 121 ? 8.578 -28.781 3.01 1 90.81 121 GLU B O 1
ATOM 2228 N N . GLY B 1 122 ? 10.031 -29.047 1.464 1 85.81 122 GLY B N 1
ATOM 2229 C CA . GLY B 1 122 ? 9.781 -30.453 1.229 1 85.81 122 GLY B CA 1
ATOM 2230 C C . GLY B 1 122 ? 8.797 -30.719 0.1 1 85.81 122 GLY B C 1
ATOM 2231 O O . GLY B 1 122 ? 8.375 -31.844 -0.115 1 85.81 122 GLY B O 1
ATOM 2232 N N . GLY B 1 123 ? 8.406 -29.938 -0.605 1 75.31 123 GLY B N 1
ATOM 2233 C CA . GLY B 1 123 ? 8.008 -30.047 -2 1 75.31 123 GLY B CA 1
ATOM 2234 C C . GLY B 1 123 ? 6.539 -29.75 -2.229 1 75.31 123 GLY B C 1
ATOM 2235 O O . GLY B 1 123 ? 6.137 -29.391 -3.338 1 75.31 123 GLY B O 1
ATOM 2236 N N . ASN B 1 124 ? 5.66 -29.578 -1.269 1 88.56 124 ASN B N 1
ATOM 2237 C CA . ASN B 1 124 ? 4.262 -29.375 -1.638 1 88.56 124 ASN B CA 1
ATOM 2238 C C . ASN B 1 124 ? 3.957 -27.906 -1.93 1 88.56 124 ASN B C 1
ATOM 2240 O O . ASN B 1 124 ? 4.492 -27.016 -1.27 1 88.56 124 ASN B O 1
ATOM 2244 N N . GLU B 1 125 ? 3.389 -27.672 -3.1 1 92.5 125 GLU B N 1
ATOM 2245 C CA . GLU B 1 125 ? 2.824 -26.359 -3.416 1 92.5 125 GLU B CA 1
ATOM 2246 C C . GLU B 1 125 ? 1.308 -26.438 -3.57 1 92.5 125 GLU B C 1
ATOM 2248 O O . GLU B 1 125 ? 0.794 -27.312 -4.281 1 92.5 125 GLU B O 1
ATOM 2253 N N . TYR B 1 126 ? 0.601 -25.609 -2.758 1 93.25 126 TYR B N 1
ATOM 2254 C CA . TYR B 1 126 ? -0.849 -25.641 -2.92 1 93.25 126 TYR B CA 1
ATOM 2255 C C . TYR B 1 126 ? -1.411 -24.234 -3.119 1 93.25 126 TYR B C 1
ATOM 2257 O O . TYR B 1 126 ? -0.921 -23.281 -2.525 1 93.25 126 TYR B O 1
ATOM 2265 N N . LEU B 1 127 ? -2.502 -24.297 -3.922 1 94.06 127 LEU B N 1
ATOM 2266 C CA . LEU B 1 127 ? -3.203 -23.047 -4.238 1 94.06 127 LEU B CA 1
ATOM 2267 C C . LEU B 1 127 ? -3.961 -22.531 -3.023 1 94.06 127 LEU B C 1
ATOM 2269 O O . LEU B 1 127 ? -4.707 -23.266 -2.387 1 94.06 127 LEU B O 1
ATOM 2273 N N . ILE B 1 128 ? -3.682 -21.281 -2.662 1 94.94 128 ILE B N 1
ATOM 2274 C CA . ILE B 1 128 ? -4.371 -20.672 -1.532 1 94.94 128 ILE B CA 1
ATOM 2275 C C . ILE B 1 128 ? -5.523 -19.797 -2.037 1 94.94 128 ILE B C 1
ATOM 2277 O O . ILE B 1 128 ? -6.602 -19.781 -1.438 1 94.94 128 ILE B O 1
ATOM 2281 N N . ASP B 1 129 ? -5.348 -19.047 -3.084 1 95.06 129 ASP B N 1
ATOM 2282 C CA . ASP B 1 129 ? -6.375 -18.141 -3.578 1 95.06 129 ASP B CA 1
ATOM 2283 C C . ASP B 1 129 ? -6.18 -17.844 -5.062 1 95.06 129 ASP B C 1
ATOM 2285 O O . ASP B 1 129 ? -5.09 -18.047 -5.602 1 95.06 129 ASP B O 1
ATOM 2289 N N . ARG B 1 130 ? -7.258 -17.484 -5.641 1 92.06 130 ARG B N 1
ATOM 2290 C CA . ARG B 1 130 ? -7.285 -17.078 -7.043 1 92.06 130 ARG B CA 1
ATOM 2291 C C . ARG B 1 130 ? -7.957 -15.719 -7.211 1 92.06 130 ARG B C 1
ATOM 2293 O O . ARG B 1 130 ? -9.023 -15.477 -6.648 1 92.06 130 ARG B O 1
ATOM 2300 N N . PHE B 1 131 ? -7.207 -14.867 -8.016 1 88.94 131 PHE B N 1
ATOM 2301 C CA . PHE B 1 131 ? -7.742 -13.531 -8.258 1 88.94 131 PHE B CA 1
ATOM 2302 C C . PHE B 1 131 ? -8.078 -13.344 -9.734 1 88.94 131 PHE B C 1
ATOM 2304 O O . PHE B 1 131 ? -7.188 -13.367 -10.586 1 88.94 131 PHE B O 1
ATOM 2311 N N . LEU B 1 132 ? -9.328 -13.125 -9.945 1 82.69 132 LEU B N 1
ATOM 2312 C CA . LEU B 1 132 ? -9.844 -12.969 -11.305 1 82.69 132 LEU B CA 1
ATOM 2313 C C . LEU B 1 132 ? -9.945 -11.492 -11.672 1 82.69 132 LEU B C 1
ATOM 2315 O O . LEU B 1 132 ? -9.969 -10.625 -10.797 1 82.69 132 LEU B O 1
ATOM 2319 N N . PRO B 1 133 ? -9.805 -11.281 -13.039 1 73.56 133 PRO B N 1
ATOM 2320 C CA . PRO B 1 133 ? -9.977 -9.891 -13.438 1 73.56 133 PRO B CA 1
ATOM 2321 C C . PRO B 1 133 ? -11.281 -9.281 -12.922 1 73.56 133 PRO B C 1
ATOM 2323 O O . PRO B 1 133 ? -12.312 -9.953 -12.906 1 73.56 133 PRO B O 1
ATOM 2326 N N . PRO B 1 134 ? -11.125 -8.055 -12.305 1 65.5 134 PRO B N 1
ATOM 2327 C CA . PRO B 1 134 ? -12.375 -7.371 -11.969 1 65.5 134 PRO B CA 1
ATOM 2328 C C . PRO B 1 134 ? -13.195 -7.008 -13.211 1 65.5 134 PRO B C 1
ATOM 2330 O O . PRO B 1 134 ? -12.727 -7.199 -14.336 1 65.5 134 PRO B O 1
ATOM 2333 N N . GLU B 1 135 ? -14.484 -6.648 -13.016 1 63.62 135 GLU B N 1
ATOM 2334 C CA . GLU B 1 135 ? -15.359 -6.234 -14.109 1 63.62 135 GLU B CA 1
ATOM 2335 C C . GLU B 1 135 ? -14.68 -5.191 -15 1 63.62 135 GLU B C 1
ATOM 2337 O O . GLU B 1 135 ? -14.828 -5.219 -16.219 1 63.62 135 GLU B O 1
ATOM 2342 N N . ASP B 1 136 ? -13.953 -4.285 -14.391 1 60.81 136 ASP B N 1
ATOM 2343 C CA . ASP B 1 136 ? -13.141 -3.326 -15.125 1 60.81 136 ASP B CA 1
ATOM 2344 C C . ASP B 1 136 ? -11.656 -3.682 -15.039 1 60.81 136 ASP B C 1
ATOM 2346 O O . ASP B 1 136 ? -11.008 -3.41 -14.031 1 60.81 136 ASP B O 1
ATOM 2350 N N . PRO B 1 137 ? -11.188 -4.402 -16.094 1 59.25 137 PRO B N 1
ATOM 2351 C CA . PRO B 1 137 ? -9.836 -4.973 -16.062 1 59.25 137 PRO B CA 1
ATOM 2352 C C . PRO B 1 137 ? -8.75 -3.902 -16.047 1 59.25 137 PRO B C 1
ATOM 2354 O O . PRO B 1 137 ? -7.57 -4.219 -15.852 1 59.25 137 PRO B O 1
ATOM 2357 N N . SER B 1 138 ? -9.094 -2.643 -16.203 1 60.16 138 SER B N 1
ATOM 2358 C CA . SER B 1 138 ? -8.102 -1.581 -16.281 1 60.16 138 SER B CA 1
ATOM 2359 C C . SER B 1 138 ? -7.754 -1.03 -14.906 1 60.16 138 SER B C 1
ATOM 2361 O O . SER B 1 138 ? -6.812 -0.249 -14.758 1 60.16 138 SER B O 1
ATOM 2363 N N . GLU B 1 139 ? -8.438 -1.599 -13.938 1 68.06 139 GLU B N 1
ATOM 2364 C CA . GLU B 1 139 ? -8.211 -0.998 -12.625 1 68.06 139 GLU B CA 1
ATOM 2365 C C . GLU B 1 139 ? -7.441 -1.941 -11.711 1 68.06 139 GLU B C 1
ATOM 2367 O O . GLU B 1 139 ? -7.477 -3.16 -11.891 1 68.06 139 GLU B O 1
ATOM 2372 N N . TRP B 1 140 ? -6.551 -1.335 -10.859 1 77.19 140 TRP B N 1
ATOM 2373 C CA . TRP B 1 140 ? -5.883 -2.105 -9.812 1 77.19 140 TRP B CA 1
ATOM 2374 C C . TRP B 1 140 ? -6.883 -2.578 -8.766 1 77.19 140 TRP B C 1
ATOM 2376 O O . TRP B 1 140 ? -7.809 -1.848 -8.406 1 77.19 140 TRP B O 1
ATOM 2386 N N . SER B 1 141 ? -6.672 -3.799 -8.406 1 83.19 141 SER B N 1
ATOM 2387 C CA . SER B 1 141 ? -7.48 -4.371 -7.336 1 83.19 141 SER B CA 1
ATOM 2388 C C . SER B 1 141 ? -6.621 -4.742 -6.133 1 83.19 141 SER B C 1
ATOM 2390 O O . SER B 1 141 ? -5.398 -4.848 -6.242 1 83.19 141 SER B O 1
ATOM 2392 N N . PHE B 1 142 ? -7.324 -4.762 -4.965 1 84.56 142 PHE B N 1
ATOM 2393 C CA . PHE B 1 142 ? -6.641 -5.078 -3.717 1 84.56 142 PHE B CA 1
ATOM 2394 C C . PHE B 1 142 ? -6.848 -6.539 -3.344 1 84.56 142 PHE B C 1
ATOM 2396 O O . PHE B 1 142 ? -7.965 -7.055 -3.428 1 84.56 142 PHE B O 1
ATOM 2403 N N . GLY B 1 143 ? -5.746 -7.223 -3.102 1 91.5 143 GLY B N 1
ATOM 2404 C CA . GLY B 1 143 ? -5.793 -8.609 -2.658 1 91.5 143 GLY B CA 1
ATOM 2405 C C . GLY B 1 143 ? -5.309 -8.797 -1.232 1 91.5 143 GLY B C 1
ATOM 2406 O O . GLY B 1 143 ? -4.383 -8.117 -0.791 1 91.5 143 GLY B O 1
ATOM 2407 N N . GLU B 1 144 ? -5.93 -9.727 -0.523 1 93.62 144 GLU B N 1
ATOM 2408 C CA . GLU B 1 144 ? -5.559 -10.094 0.84 1 93.62 144 GLU B CA 1
ATOM 2409 C C . GLU B 1 144 ? -5.672 -11.602 1.056 1 93.62 144 GLU B C 1
ATOM 2411 O O . GLU B 1 144 ? -6.66 -12.219 0.66 1 93.62 144 GLU B O 1
ATOM 2416 N N . VAL B 1 145 ? -4.602 -12.18 1.626 1 96.12 145 VAL B N 1
ATOM 2417 C CA . VAL B 1 145 ? -4.582 -13.617 1.869 1 96.12 145 VAL B CA 1
ATOM 2418 C C . VAL B 1 145 ? -4.023 -13.906 3.262 1 96.12 145 VAL B C 1
ATOM 2420 O O . VAL B 1 145 ? -3 -13.336 3.652 1 96.12 145 VAL B O 1
ATOM 2423 N N . ASN B 1 146 ? -4.777 -14.727 4.027 1 95.88 146 ASN B N 1
ATOM 2424 C CA . ASN B 1 146 ? -4.223 -15.266 5.262 1 95.88 146 ASN B CA 1
ATOM 2425 C C . ASN B 1 146 ? -3.436 -16.547 5.008 1 95.88 146 ASN B C 1
ATOM 2427 O O . ASN B 1 146 ? -3.975 -17.516 4.461 1 95.88 146 ASN B O 1
ATOM 2431 N N . VAL B 1 147 ? -2.201 -16.562 5.406 1 95.94 147 VAL B N 1
ATOM 2432 C CA . VAL B 1 147 ? -1.339 -17.703 5.137 1 95.94 147 VAL B CA 1
ATOM 2433 C C . VAL B 1 147 ? -1.057 -18.453 6.438 1 95.94 147 VAL B C 1
ATOM 2435 O O . VAL B 1 147 ? -0.72 -17.844 7.453 1 95.94 147 VAL B O 1
ATOM 2438 N N . VAL B 1 148 ? -1.254 -19.703 6.414 1 96.06 148 VAL B N 1
ATOM 2439 C CA . VAL B 1 148 ? -0.899 -20.594 7.516 1 96.06 148 VAL B CA 1
ATOM 2440 C C . VAL B 1 148 ? -0.008 -21.719 7 1 96.06 148 VAL B C 1
ATOM 2442 O O . VAL B 1 148 ? -0.292 -22.328 5.961 1 96.06 148 VAL B O 1
ATOM 2445 N N . SER B 1 149 ? 1.062 -21.922 7.668 1 96 149 SER B N 1
ATOM 2446 C CA . SER B 1 149 ? 1.939 -23.031 7.273 1 96 149 SER B CA 1
ATOM 2447 C C . SER B 1 149 ? 2.686 -23.594 8.477 1 96 149 SER B C 1
ATOM 2449 O O . SER B 1 149 ? 3.305 -22.859 9.234 1 96 149 SER B O 1
ATOM 2451 N N . GLY B 1 150 ? 2.705 -24.891 8.617 1 95.19 150 GLY B N 1
ATOM 2452 C CA . GLY B 1 150 ? 3.469 -25.562 9.656 1 95.19 150 GLY B CA 1
ATOM 2453 C C . GLY B 1 150 ? 4.922 -25.781 9.289 1 95.19 150 GLY B C 1
ATOM 2454 O O . GLY B 1 150 ? 5.711 -26.266 10.094 1 95.19 150 GLY B O 1
ATOM 2455 N N . ARG B 1 151 ? 5.32 -25.438 8.07 1 95.69 151 ARG B N 1
ATOM 2456 C CA . ARG B 1 151 ? 6.676 -25.594 7.555 1 95.69 151 ARG B CA 1
ATOM 2457 C C . ARG B 1 151 ? 7.203 -24.281 6.992 1 95.69 151 ARG B C 1
ATOM 2459 O O . ARG B 1 151 ? 6.43 -23.344 6.762 1 95.69 151 ARG B O 1
ATOM 2466 N N . TYR B 1 152 ? 8.562 -24.328 6.844 1 96.25 152 TYR B N 1
ATOM 2467 C CA . TYR B 1 152 ? 9.102 -23.219 6.059 1 96.25 152 TYR B CA 1
ATOM 2468 C C . TYR B 1 152 ? 8.438 -23.141 4.688 1 96.25 152 TYR B C 1
ATOM 2470 O O . TYR B 1 152 ? 8.156 -24.188 4.078 1 96.25 152 TYR B O 1
ATOM 2478 N N . PHE B 1 153 ? 8.25 -21.844 4.312 1 96.81 153 PHE B N 1
ATOM 2479 C CA . PHE B 1 153 ? 7.461 -21.766 3.088 1 96.81 153 PHE B CA 1
ATOM 2480 C C . PHE B 1 153 ? 7.805 -20.5 2.309 1 96.81 153 PHE B C 1
ATOM 2482 O O . PHE B 1 153 ? 8.516 -19.625 2.812 1 96.81 153 PHE B O 1
ATOM 2489 N N . GLN B 1 154 ? 7.324 -20.531 1.036 1 96.75 154 GLN B N 1
ATOM 2490 C CA . GLN B 1 154 ? 7.359 -19.375 0.162 1 96.75 154 GLN B CA 1
ATOM 2491 C C . GLN B 1 154 ? 5.98 -19.078 -0.419 1 96.75 154 GLN B C 1
ATOM 2493 O O . GLN B 1 154 ? 5.152 -19.984 -0.552 1 96.75 154 GLN B O 1
ATOM 2498 N N . ILE B 1 155 ? 5.715 -17.844 -0.623 1 97.19 155 ILE B N 1
ATOM 2499 C CA . ILE B 1 155 ? 4.523 -17.422 -1.352 1 97.19 155 ILE B CA 1
ATOM 2500 C C . ILE B 1 155 ? 4.84 -17.328 -2.842 1 97.19 155 ILE B C 1
ATOM 2502 O O . ILE B 1 155 ? 5.848 -16.734 -3.232 1 97.19 155 ILE B O 1
ATOM 2506 N N . VAL B 1 156 ? 3.975 -17.906 -3.635 1 94.94 156 VAL B N 1
ATOM 2507 C CA . VAL B 1 156 ? 4.191 -17.922 -5.078 1 94.94 156 VAL B CA 1
ATOM 2508 C C . VAL B 1 156 ? 3.041 -17.219 -5.785 1 94.94 156 VAL B C 1
ATOM 2510 O O . VAL B 1 156 ? 1.873 -17.547 -5.574 1 94.94 156 VAL B O 1
ATOM 2513 N N . PHE B 1 157 ? 3.375 -16.219 -6.527 1 94.38 157 PHE B N 1
ATOM 2514 C CA . PHE B 1 157 ? 2.422 -15.609 -7.441 1 94.38 157 PHE B CA 1
ATOM 2515 C C . PHE B 1 157 ? 2.586 -16.172 -8.852 1 94.38 157 PHE B C 1
ATOM 2517 O O . PHE B 1 157 ? 3.691 -16.188 -9.398 1 94.38 157 PHE B O 1
ATOM 2524 N N . ASP B 1 158 ? 1.481 -16.594 -9.398 1 90.56 158 ASP B N 1
ATOM 2525 C CA . ASP B 1 158 ? 1.511 -17.109 -10.766 1 90.56 158 ASP B CA 1
ATOM 2526 C C . ASP B 1 158 ? 0.448 -16.422 -11.625 1 90.56 158 ASP B C 1
ATOM 2528 O O . ASP B 1 158 ? -0.6 -16.016 -11.125 1 90.56 158 ASP B O 1
ATOM 2532 N N . SER B 1 159 ? 0.82 -16.281 -12.867 1 85.5 159 SER B N 1
ATOM 2533 C CA . SER B 1 159 ? -0.201 -15.922 -13.844 1 85.5 159 SER B CA 1
ATOM 2534 C C . SER B 1 159 ? -0.769 -17.156 -14.539 1 85.5 159 SER B C 1
ATOM 2536 O O . SER B 1 159 ? -0.016 -18.031 -14.977 1 85.5 159 SER B O 1
ATOM 2538 N N . ASN B 1 160 ? -2.09 -17.391 -14.359 1 76.69 160 ASN B N 1
ATOM 2539 C CA . ASN B 1 160 ? -2.684 -18.531 -15.047 1 76.69 160 ASN B CA 1
ATOM 2540 C C . ASN B 1 160 ? -3.588 -18.078 -16.188 1 76.69 160 ASN B C 1
ATOM 2542 O O . ASN B 1 160 ? -4.371 -17.141 -16.047 1 76.69 160 ASN B O 1
ATOM 2546 N N . HIS B 1 161 ? -3.178 -18.672 -17.328 1 69.81 161 HIS B N 1
ATOM 2547 C CA . HIS B 1 161 ? -4.094 -18.531 -18.453 1 69.81 161 HIS B CA 1
ATOM 2548 C C . HIS B 1 161 ? -5.23 -19.531 -18.375 1 69.81 161 HIS B C 1
ATOM 2550 O O . HIS B 1 161 ? -4.984 -20.75 -18.328 1 69.81 161 HIS B O 1
ATOM 2556 N N . LEU B 1 162 ? -6.457 -18.984 -17.953 1 60.91 162 LEU B N 1
ATOM 2557 C CA . LEU B 1 162 ? -7.602 -19.891 -17.891 1 60.91 162 LEU B CA 1
ATOM 2558 C C . LEU B 1 162 ? -8.203 -20.094 -19.281 1 60.91 162 LEU B C 1
ATOM 2560 O O . LEU B 1 162 ? -8.477 -19.141 -20 1 60.91 162 LEU B O 1
ATOM 2564 N N . THR B 1 163 ? -7.746 -20.828 -20.156 1 52.38 163 THR B N 1
ATOM 2565 C CA . THR B 1 163 ? -8.359 -21.125 -21.453 1 52.38 163 THR B CA 1
ATOM 2566 C C . THR B 1 163 ? -9.852 -21.391 -21.281 1 52.38 163 THR B C 1
ATOM 2568 O O . THR B 1 163 ? -10.266 -22.203 -20.453 1 52.38 163 THR B O 1
ATOM 2571 N N . GLY B 1 164 ? -10.758 -20.391 -21.375 1 43.5 164 GLY B N 1
ATOM 2572 C CA . GLY B 1 164 ? -12.164 -20.688 -21.609 1 43.5 164 GLY B CA 1
ATOM 2573 C C . GLY B 1 164 ? -12.391 -21.672 -22.734 1 43.5 164 GLY B C 1
ATOM 2574 O O . GLY B 1 164 ? -11.68 -21.641 -23.734 1 43.5 164 GLY B O 1
ATOM 2575 N N . ASN B 1 165 ? -12.625 -22.922 -22.578 1 35.5 165 ASN B N 1
ATOM 2576 C CA . ASN B 1 165 ? -13.555 -23.5 -23.531 1 35.5 165 ASN B CA 1
ATOM 2577 C C . ASN B 1 165 ? -14.828 -22.672 -23.656 1 35.5 165 ASN B C 1
ATOM 2579 O O . ASN B 1 165 ? -15.625 -22.594 -22.734 1 35.5 165 ASN B O 1
ATOM 2583 N N . ILE B 1 166 ? -14.82 -21.375 -24.172 1 27.94 166 ILE B N 1
ATOM 2584 C CA . ILE B 1 166 ? -16.094 -21.125 -24.844 1 27.94 166 ILE B CA 1
ATOM 2585 C C . ILE B 1 166 ? -16.203 -21.984 -26.094 1 27.94 166 ILE B C 1
ATOM 2587 O O . ILE B 1 166 ? -15.266 -22.047 -26.891 1 27.94 166 ILE B O 1
#

Radius of gyration: 21.73 Å; Cα contacts (8 Å, |Δi|>4): 825; chains: 2; bounding box: 35×68×67 Å

Sequence (332 aa):
FEVTNTGSGGVAIDDVLTYDGPCPNTEEVCDFESADVCGYEVGAWKVNTALYFYTTTGVEADVTTGTEQGHYIHVDATPQTNASLVSPIYKPTSGRCLKFYYRVYGNIKDTFALLVSLRQEGGNEYLIDRFLPPEDPSEWSFGEVNVVSGRYFQIVFDSNHLTGNIFEVTNTGSGGVAIDDVLTYDGPCPNTEEVCDFESADVCGYEVGAWKVNTALYFYTTTGVEADVTTGTEQGHYIHVDATPQTNASLVSPIYKPTSGRCLKFYYRVYGNIKDTFALLVSLRQEGGNEYLIDRFLPPEDPSEWSFGEVNVVSGRYFQIVFDSNHLTGNI

InterPro domains:
  IPR000998 MAM domain [PF00629] (30-159)
  IPR000998 MAM domain [PS50060] (28-159)
  IPR000998 MAM domain [SM00137] (25-164)
  IPR013320 Concanavalin A-like lectin/glucanase domain superfamily [SSF49899] (29-158)
  IPR051560 MAM domain-containing protein [PTHR23282] (7-158)

Organism: Elysia chlorotica (NCBI:txid188477)

Nearest PDB structures (foldseek):
  3lkj-assembly1_C  TM=3.819E-01  e=2.530E-01  Homo sapiens
  6a6y-assembly1_A  TM=4.091E-01  e=4.402E-01  Plasmodium falciparum 3D7
  6ooy-assembly1_A  TM=3.519E-01  e=5.806E-01  Homo sapiens
  7ta6-assembly8_H  TM=3.808E-01  e=6.137E-01  Homo sapiens
  6x86-assembly2_E  TM=3.923E-01  e=1.010E+00  Homo sapiens